Protein AF-A0A960B7D3-F1 (afdb_monomer_lite)

Structure (mmCIF, N/CA/C/O backbone):
data_AF-A0A960B7D3-F1
#
_entry.id   AF-A0A960B7D3-F1
#
loop_
_atom_site.group_PDB
_atom_site.id
_atom_site.type_symbol
_atom_site.label_atom_id
_atom_site.label_alt_id
_atom_site.label_comp_id
_atom_site.label_asym_id
_atom_site.label_entity_id
_atom_site.label_seq_id
_atom_site.pdbx_PDB_ins_code
_atom_site.Cartn_x
_atom_site.Cartn_y
_atom_site.Cartn_z
_atom_site.occupancy
_atom_site.B_iso_or_equiv
_atom_site.auth_seq_id
_atom_site.auth_comp_id
_atom_site.auth_asym_id
_atom_site.auth_atom_id
_atom_site.pdbx_PDB_model_num
ATOM 1 N N . MET A 1 1 ? 0.588 22.935 -3.518 1.00 38.75 1 MET A N 1
ATOM 2 C CA . MET A 1 1 ? -0.128 21.732 -3.983 1.00 38.75 1 MET A CA 1
ATOM 3 C C . MET A 1 1 ? 0.611 21.251 -5.220 1.00 38.75 1 MET A C 1
ATOM 5 O O . MET A 1 1 ? 0.644 21.991 -6.193 1.00 38.75 1 MET A O 1
ATOM 9 N N . LEU A 1 2 ? 1.347 20.139 -5.133 1.00 36.28 2 LEU A N 1
ATOM 10 C CA . LEU A 1 2 ? 2.122 19.611 -6.262 1.00 36.28 2 LEU A CA 1
ATOM 11 C C . LEU A 1 2 ? 1.136 19.218 -7.369 1.00 36.28 2 LEU A C 1
ATOM 13 O O . LEU A 1 2 ? 0.268 18.377 -7.144 1.00 36.28 2 LEU A O 1
ATOM 17 N N . GLY A 1 3 ? 1.228 19.866 -8.528 1.00 41.97 3 GLY A N 1
ATOM 18 C CA . GLY A 1 3 ? 0.335 19.684 -9.675 1.00 41.97 3 GLY A CA 1
ATOM 19 C C . GLY A 1 3 ? 0.582 18.384 -10.438 1.00 41.97 3 GLY A C 1
ATOM 20 O O . GLY A 1 3 ? 0.509 18.388 -11.658 1.00 41.97 3 GLY A O 1
ATOM 21 N N . PHE A 1 4 ? 0.854 17.274 -9.743 1.00 50.25 4 PHE A N 1
ATOM 22 C CA . PHE A 1 4 ? 1.267 15.996 -10.338 1.00 50.25 4 PHE A CA 1
ATOM 23 C C . PHE A 1 4 ? 0.294 15.479 -11.414 1.00 50.25 4 PHE A C 1
ATOM 25 O O . PHE A 1 4 ? 0.708 14.810 -12.352 1.00 50.25 4 PHE A O 1
ATOM 32 N N . ARG A 1 5 ? -0.995 15.831 -11.310 1.00 53.44 5 ARG A N 1
ATOM 33 C CA . ARG A 1 5 ? -2.042 15.444 -12.271 1.00 53.44 5 ARG A CA 1
ATOM 34 C C . ARG A 1 5 ? -2.064 16.273 -13.564 1.00 53.44 5 ARG A C 1
ATOM 36 O O . ARG A 1 5 ? -2.680 15.845 -14.526 1.00 53.44 5 ARG A O 1
ATOM 43 N N . ASN A 1 6 ? -1.416 17.440 -13.592 1.00 57.41 6 ASN A N 1
ATOM 44 C CA . ASN 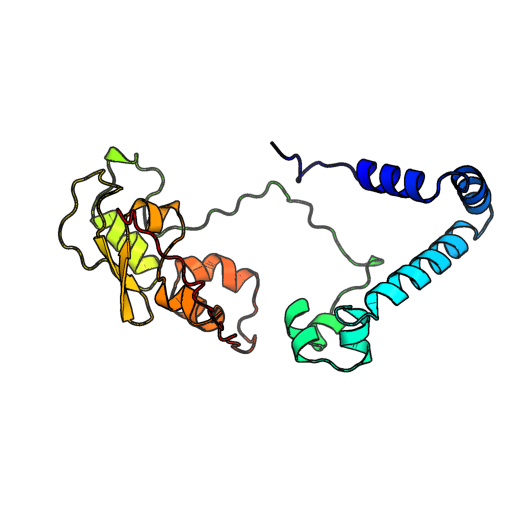A 1 6 ? -1.482 18.404 -14.703 1.00 57.41 6 ASN A CA 1
ATOM 45 C C . ASN A 1 6 ? -0.109 18.969 -15.106 1.00 57.41 6 ASN A C 1
ATOM 47 O O . ASN A 1 6 ? -0.038 19.937 -15.870 1.00 57.41 6 ASN A O 1
ATOM 51 N N . ASP A 1 7 ? 0.986 18.412 -14.587 1.00 61.06 7 ASP A N 1
ATOM 52 C CA . ASP A 1 7 ? 2.320 18.893 -14.922 1.00 61.06 7 ASP A CA 1
ATOM 53 C C . ASP A 1 7 ? 2.620 18.610 -16.395 1.00 61.06 7 ASP A C 1
ATOM 55 O O . ASP A 1 7 ? 2.626 17.474 -16.873 1.00 61.06 7 ASP A O 1
ATOM 59 N N . SER A 1 8 ? 2.874 19.682 -17.143 1.00 67.38 8 SER A N 1
ATOM 60 C CA . SER A 1 8 ? 3.300 19.559 -18.530 1.00 67.38 8 SER A CA 1
ATOM 61 C C . SER A 1 8 ? 4.676 18.891 -18.603 1.00 67.38 8 SER A C 1
ATOM 63 O O . SER A 1 8 ? 5.538 19.090 -17.747 1.00 67.38 8 SER A O 1
ATOM 65 N N . MET A 1 9 ? 4.958 18.215 -19.716 1.00 74.50 9 MET A N 1
ATOM 66 C CA . MET A 1 9 ? 6.298 17.693 -20.033 1.00 74.50 9 MET A CA 1
ATOM 67 C C . MET A 1 9 ? 7.372 18.796 -20.206 1.00 74.50 9 MET A C 1
ATOM 69 O O . MET A 1 9 ? 8.508 18.498 -20.575 1.00 74.50 9 MET A O 1
ATOM 73 N N . GLY A 1 10 ? 7.039 20.070 -19.953 1.00 77.56 10 GLY A N 1
ATOM 74 C CA . GLY A 1 10 ? 7.925 21.228 -20.071 1.00 77.56 10 GLY A CA 1
ATOM 75 C C . GLY A 1 10 ? 9.235 21.066 -19.303 1.00 77.56 10 GLY A C 1
ATOM 76 O O . GLY A 1 10 ? 10.296 21.228 -19.900 1.00 77.56 10 GLY A O 1
ATOM 77 N N . TYR A 1 11 ? 9.177 20.621 -18.042 1.00 78.00 11 TYR A N 1
ATOM 78 C CA . TYR A 1 11 ? 10.374 20.380 -17.224 1.00 78.00 11 TYR A CA 1
ATOM 79 C C . TYR A 1 11 ? 11.347 19.382 -17.872 1.00 78.00 11 TYR A C 1
ATOM 81 O O . TYR A 1 11 ? 12.562 19.603 -17.892 1.00 78.00 11 TYR A O 1
ATOM 89 N N . LEU A 1 12 ? 10.823 18.295 -18.449 1.00 71.50 12 LEU A N 1
ATOM 90 C CA . LEU A 1 12 ? 11.647 17.302 -19.136 1.00 71.50 12 LEU A CA 1
ATOM 91 C C . LEU A 1 12 ? 12.311 17.913 -20.375 1.00 71.50 12 LEU A C 1
ATOM 93 O O . LEU A 1 12 ? 13.503 17.703 -20.608 1.00 71.50 12 LEU A O 1
ATOM 97 N N . TYR A 1 13 ? 11.558 18.688 -21.160 1.00 76.88 13 TYR A N 1
ATOM 98 C CA . TYR A 1 13 ? 12.092 19.356 -22.345 1.00 76.88 13 TYR A CA 1
ATOM 99 C C . TYR A 1 13 ? 13.140 20.418 -22.009 1.00 76.88 13 TYR A C 1
ATOM 101 O O . TYR A 1 13 ? 14.111 20.555 -22.755 1.00 76.88 13 TYR A O 1
ATOM 109 N N . ASP A 1 14 ? 12.952 21.163 -20.923 1.00 81.88 14 ASP A N 1
ATOM 110 C CA . ASP A 1 14 ? 13.902 22.170 -20.451 1.00 81.88 14 ASP A CA 1
ATOM 111 C C . ASP A 1 14 ? 15.193 21.498 -19.971 1.00 81.88 14 ASP A C 1
ATOM 113 O O . ASP A 1 14 ? 16.268 21.806 -20.482 1.00 81.88 14 ASP A O 1
ATOM 117 N N . THR A 1 15 ? 15.081 20.461 -19.136 1.00 80.12 15 THR A N 1
ATOM 118 C CA . THR A 1 15 ? 16.228 19.656 -18.680 1.00 80.12 15 THR A CA 1
ATOM 119 C C . THR A 1 15 ? 17.002 19.052 -19.855 1.00 80.12 15 THR A C 1
ATOM 121 O O . THR A 1 15 ? 18.234 19.061 -19.882 1.00 80.12 15 THR A O 1
ATOM 124 N N . PHE A 1 16 ? 16.294 18.537 -20.862 1.00 76.12 16 PHE A N 1
ATOM 125 C CA . PHE A 1 16 ? 16.923 17.979 -22.055 1.00 76.12 16 PHE A CA 1
ATOM 126 C C . PHE A 1 16 ? 17.657 19.049 -22.879 1.00 76.12 16 PHE A C 1
ATOM 128 O O . PHE A 1 16 ? 18.749 18.792 -23.391 1.00 76.12 16 PHE A O 1
ATOM 135 N N . ARG A 1 17 ? 17.090 20.258 -22.995 1.00 80.38 17 ARG A N 1
ATOM 136 C CA . ARG A 1 17 ? 17.744 21.395 -23.661 1.00 80.38 17 ARG A CA 1
ATOM 137 C C . ARG A 1 17 ? 19.003 21.834 -22.917 1.00 80.38 17 ARG A C 1
ATOM 139 O O . ARG A 1 17 ? 20.027 22.026 -23.571 1.00 80.38 17 ARG A O 1
ATOM 146 N N . ASP A 1 18 ? 18.955 21.905 -21.593 1.00 83.75 18 ASP A N 1
ATOM 147 C CA . ASP A 1 18 ? 20.104 22.285 -20.767 1.00 83.75 18 ASP A CA 1
ATOM 148 C C . ASP A 1 18 ? 21.243 21.266 -20.879 1.00 83.75 18 ASP A C 1
ATOM 150 O O . ASP A 1 18 ? 22.398 21.641 -21.080 1.00 83.75 18 ASP A O 1
ATOM 154 N N . GLN A 1 19 ? 20.926 19.966 -20.856 1.00 80.44 19 GLN A N 1
ATOM 155 C CA . GLN A 1 19 ? 21.927 18.908 -21.031 1.00 80.44 19 GLN A CA 1
ATOM 156 C C . GLN A 1 19 ? 22.557 18.887 -22.430 1.00 80.44 19 GLN A C 1
ATOM 158 O O . GLN A 1 19 ? 23.727 18.529 -22.575 1.00 80.44 19 GLN A O 1
ATOM 163 N N . LEU A 1 20 ? 21.802 19.244 -23.473 1.00 80.44 20 LEU A N 1
ATOM 164 C CA . LEU A 1 20 ? 22.343 19.369 -24.827 1.00 80.44 20 LEU A CA 1
ATOM 165 C C . LEU A 1 20 ? 23.198 20.631 -25.001 1.00 80.44 20 LEU A C 1
ATOM 167 O O . LEU A 1 20 ? 24.105 20.632 -25.839 1.00 80.44 20 LEU A O 1
ATOM 171 N N . GLY A 1 21 ? 22.917 21.696 -24.245 1.00 84.31 21 GLY A N 1
ATOM 172 C CA . GLY A 1 21 ? 23.661 22.953 -24.264 1.00 84.31 21 GLY A CA 1
ATOM 173 C C . GLY A 1 21 ? 23.868 23.494 -25.684 1.00 84.31 21 GLY A C 1
ATOM 174 O O . GLY A 1 21 ? 22.923 23.699 -26.448 1.00 84.31 21 GLY A O 1
ATOM 175 N N . GLY A 1 22 ? 25.130 23.675 -26.084 1.00 83.31 22 GLY A N 1
ATOM 176 C CA . GLY A 1 22 ? 25.496 24.179 -27.416 1.00 83.31 22 GLY A CA 1
ATOM 177 C C . GLY A 1 22 ? 25.111 23.272 -28.596 1.00 83.31 22 GLY A C 1
ATOM 178 O O . GLY A 1 22 ? 25.160 23.717 -29.741 1.00 83.31 22 GLY A O 1
ATOM 179 N N . LEU A 1 23 ? 24.702 22.020 -28.356 1.00 81.25 23 LEU A N 1
ATOM 180 C CA . LEU A 1 23 ? 24.273 21.080 -29.401 1.00 81.25 23 LEU A CA 1
ATOM 181 C C . LEU A 1 23 ? 22.787 21.223 -29.774 1.00 81.25 23 LEU A C 1
ATOM 183 O O . LEU A 1 23 ? 22.331 20.591 -30.731 1.00 81.25 23 LEU A O 1
ATOM 187 N N . VAL A 1 24 ? 22.017 22.061 -29.070 1.00 82.88 24 VAL A N 1
ATOM 188 C CA . VAL A 1 24 ? 20.590 22.295 -29.363 1.00 82.88 24 VAL A CA 1
ATOM 189 C C . VAL A 1 24 ? 20.341 22.777 -30.808 1.00 82.88 24 VAL A C 1
ATOM 191 O O . VAL A 1 24 ? 19.460 22.225 -31.470 1.00 82.88 24 VAL A O 1
ATOM 194 N N . PRO A 1 25 ? 21.092 23.744 -31.374 1.00 82.56 25 PRO A N 1
ATOM 195 C CA . PRO A 1 25 ? 20.885 24.176 -32.760 1.00 82.56 25 PRO A CA 1
ATOM 196 C C . PRO A 1 25 ? 21.196 23.070 -33.777 1.00 82.56 25 PRO A C 1
ATOM 198 O O . PRO A 1 25 ? 20.483 22.922 -34.769 1.00 82.56 25 PRO A O 1
ATOM 201 N N . VAL A 1 26 ? 22.225 22.261 -33.504 1.00 82.81 26 VAL A N 1
ATOM 202 C CA . VAL A 1 26 ? 22.670 21.155 -34.366 1.00 82.81 26 VAL A CA 1
ATOM 203 C C . VAL A 1 26 ? 21.638 20.032 -34.387 1.00 82.81 26 VAL A C 1
ATOM 205 O O . VAL A 1 26 ? 21.259 19.558 -35.454 1.00 82.81 26 VAL A O 1
ATOM 208 N N . THR A 1 27 ? 21.132 19.636 -33.218 1.00 80.69 27 THR A N 1
ATOM 209 C CA . THR A 1 27 ? 20.081 18.613 -33.105 1.00 80.69 27 THR A CA 1
ATOM 210 C C . THR A 1 27 ? 18.779 19.064 -33.766 1.00 80.69 27 THR A C 1
ATOM 212 O O . THR A 1 27 ? 18.179 18.286 -34.502 1.00 80.69 27 THR A O 1
ATOM 215 N N . ARG A 1 28 ? 18.385 20.340 -33.621 1.00 82.75 28 ARG A N 1
ATOM 216 C CA . ARG A 1 28 ? 17.240 20.914 -34.354 1.00 82.75 28 ARG A CA 1
ATOM 217 C C . ARG A 1 28 ? 17.433 20.886 -35.869 1.00 82.75 28 ARG A C 1
ATOM 219 O O . ARG A 1 28 ? 16.492 20.566 -36.589 1.00 82.75 28 ARG A O 1
ATOM 226 N N . ALA A 1 29 ? 18.622 21.234 -36.361 1.00 84.19 29 ALA A N 1
ATOM 227 C CA . ALA A 1 29 ? 18.927 21.184 -37.790 1.00 84.19 29 ALA A CA 1
ATOM 228 C C . ALA A 1 29 ? 18.901 19.743 -38.323 1.00 84.19 29 ALA A C 1
ATOM 230 O O . ALA A 1 29 ? 18.333 19.498 -39.383 1.00 84.19 29 ALA A O 1
ATOM 231 N N . LEU A 1 30 ? 19.440 18.791 -37.556 1.00 82.38 30 LEU A N 1
ATOM 232 C CA . LEU A 1 30 ? 19.415 17.369 -37.885 1.00 82.38 30 LEU A CA 1
ATOM 233 C C . LEU A 1 30 ? 17.980 16.833 -37.976 1.00 82.38 30 LEU A C 1
ATOM 235 O O . LEU A 1 30 ? 17.661 16.168 -38.953 1.00 82.38 30 LEU A O 1
ATOM 239 N N . CYS A 1 31 ? 17.099 17.155 -37.022 1.00 82.56 31 CYS A N 1
ATOM 240 C CA . CYS A 1 31 ? 15.701 16.702 -37.048 1.00 82.56 31 CYS A CA 1
ATOM 241 C C . CYS A 1 31 ? 14.896 17.238 -38.246 1.00 82.56 31 CYS A C 1
ATOM 243 O O . CYS A 1 31 ? 13.897 16.635 -38.614 1.00 82.56 31 CYS A O 1
ATOM 245 N N . ARG A 1 32 ? 15.328 18.333 -38.889 1.00 85.75 32 ARG A N 1
ATOM 246 C CA . ARG A 1 32 ? 14.684 18.858 -40.110 1.00 85.75 32 ARG A CA 1
ATOM 247 C C . ARG A 1 32 ? 15.026 18.065 -41.372 1.00 85.75 32 ARG A C 1
ATOM 249 O O . ARG A 1 32 ? 14.383 18.266 -42.399 1.00 85.75 32 ARG A O 1
ATOM 256 N N . LEU A 1 33 ? 16.044 17.206 -41.326 1.00 89.00 33 LEU A N 1
ATOM 257 C CA . LEU A 1 33 ? 16.407 16.343 -42.446 1.00 89.00 33 LEU A CA 1
ATOM 258 C C . LEU A 1 33 ? 15.526 15.085 -42.463 1.00 89.00 33 LEU A C 1
ATOM 260 O O . LEU A 1 33 ? 15.195 14.555 -41.396 1.00 89.00 33 LEU A O 1
ATOM 264 N N . PRO A 1 34 ? 15.199 14.538 -43.650 1.00 80.94 34 PRO A N 1
ATOM 265 C CA . PRO A 1 34 ? 14.533 13.245 -43.737 1.00 80.94 34 PRO A CA 1
ATOM 266 C C . PRO A 1 34 ? 15.359 12.188 -42.990 1.00 80.94 34 PRO A C 1
ATOM 268 O O . PRO A 1 34 ? 16.572 12.093 -43.166 1.00 80.94 34 PRO A O 1
ATOM 271 N N . PHE A 1 35 ? 14.698 11.418 -42.120 1.00 83.81 35 PHE A N 1
ATOM 272 C CA . PHE A 1 35 ? 15.295 10.411 -41.224 1.00 83.81 35 PHE A CA 1
ATOM 273 C C . PHE A 1 35 ? 16.175 10.937 -40.072 1.00 83.81 35 PHE A C 1
ATOM 275 O O . PHE A 1 35 ? 16.611 10.131 -39.246 1.00 83.81 35 PHE A O 1
ATOM 282 N N . GLY A 1 36 ? 16.396 12.249 -39.946 1.00 83.19 36 GLY A N 1
ATOM 283 C CA . GLY A 1 36 ? 17.211 12.824 -38.871 1.00 83.19 36 GLY A CA 1
ATOM 284 C C . GLY A 1 36 ? 16.668 12.532 -37.469 1.00 83.19 36 GLY A C 1
ATOM 285 O O . GLY A 1 36 ? 17.426 12.155 -36.573 1.00 83.19 36 GLY A O 1
ATOM 286 N N . GLU A 1 37 ? 15.344 12.582 -37.300 1.00 81.56 37 GLU A N 1
ATOM 287 C CA . GLU A 1 37 ? 14.664 12.192 -36.056 1.00 81.56 37 GLU A CA 1
ATOM 288 C C . GLU A 1 37 ? 14.873 10.711 -35.714 1.00 81.56 37 GLU A C 1
ATOM 290 O O . GLU A 1 37 ? 15.157 10.369 -34.565 1.00 81.56 37 GLU A O 1
ATOM 295 N N . ARG A 1 38 ? 14.812 9.818 -36.714 1.00 83.81 38 ARG A N 1
ATOM 296 C CA . ARG A 1 38 ? 15.080 8.381 -36.522 1.00 83.81 38 ARG A CA 1
ATOM 297 C C . ARG A 1 38 ? 16.520 8.139 -36.078 1.00 83.81 38 ARG A C 1
ATOM 299 O O . ARG A 1 38 ? 16.754 7.288 -35.221 1.00 83.81 38 ARG A O 1
ATOM 306 N N . LEU A 1 39 ? 17.477 8.885 -36.629 1.00 84.69 39 LEU A N 1
ATOM 307 C CA . LEU A 1 39 ? 18.891 8.765 -36.274 1.00 84.69 39 LEU A CA 1
ATOM 308 C C . LEU A 1 39 ? 19.158 9.241 -34.840 1.00 84.69 39 LEU A C 1
ATOM 310 O O . LEU A 1 39 ? 19.788 8.520 -34.060 1.00 84.69 39 LEU A O 1
ATOM 314 N N . LEU A 1 40 ? 18.624 10.406 -34.461 1.00 82.75 40 LEU A N 1
ATOM 315 C CA . LEU A 1 40 ? 18.719 10.912 -33.090 1.00 82.75 40 LEU A CA 1
ATOM 316 C C . LEU A 1 40 ? 18.031 9.962 -32.098 1.00 82.75 40 LEU A C 1
ATOM 318 O O . LEU A 1 40 ? 18.622 9.600 -31.078 1.00 82.75 40 LEU A O 1
ATOM 322 N N . GLY A 1 41 ? 16.826 9.493 -32.434 1.00 83.94 41 GLY A N 1
ATOM 323 C CA . GLY A 1 41 ? 16.069 8.532 -31.635 1.00 83.94 41 GLY A CA 1
ATOM 324 C C . GLY A 1 41 ? 16.794 7.196 -31.458 1.00 83.94 41 GLY A C 1
ATOM 325 O O . GLY A 1 41 ? 16.800 6.640 -30.361 1.00 83.94 41 GLY A O 1
ATOM 326 N N . SER A 1 42 ? 17.471 6.697 -32.496 1.00 86.62 42 SER A N 1
ATOM 327 C CA . SER A 1 42 ? 18.298 5.485 -32.417 1.00 86.62 42 SER A CA 1
ATOM 328 C C . SER A 1 42 ? 19.489 5.662 -31.467 1.00 86.62 42 SER A C 1
ATOM 330 O O . SER A 1 42 ? 19.734 4.818 -30.598 1.00 86.62 42 SER A O 1
ATOM 332 N N . SER A 1 43 ? 20.189 6.798 -31.562 1.00 85.56 43 SER A N 1
ATOM 333 C CA . SER A 1 43 ? 21.307 7.134 -30.670 1.00 85.56 43 SER A CA 1
ATOM 334 C C . SER A 1 43 ? 20.861 7.239 -29.208 1.00 85.56 43 SER A C 1
ATOM 336 O O . SER A 1 43 ? 21.470 6.631 -28.322 1.00 85.56 43 SER A O 1
ATOM 338 N N . LEU A 1 44 ? 19.749 7.936 -28.949 1.00 83.38 44 LEU A N 1
ATOM 339 C CA . LEU A 1 44 ? 19.168 8.051 -27.611 1.00 83.38 44 LEU A CA 1
ATOM 340 C C . LEU A 1 44 ? 18.734 6.685 -27.064 1.00 83.38 44 LEU A C 1
ATOM 342 O O . LEU A 1 44 ? 19.105 6.326 -25.946 1.00 83.38 44 LEU A O 1
ATOM 346 N N . ARG A 1 45 ? 18.029 5.883 -27.872 1.00 86.62 45 ARG A N 1
ATOM 347 C CA . ARG A 1 45 ? 17.620 4.517 -27.515 1.00 86.62 45 ARG A CA 1
ATOM 348 C C . ARG A 1 45 ? 18.819 3.655 -27.128 1.00 86.62 45 ARG A C 1
ATOM 350 O O . ARG A 1 45 ? 18.746 2.922 -26.147 1.00 86.62 45 ARG A O 1
ATOM 357 N N . SER A 1 46 ? 19.927 3.747 -27.863 1.00 89.25 46 SER A N 1
ATOM 358 C CA . SER A 1 46 ? 21.163 3.017 -27.553 1.00 89.25 46 SER A CA 1
ATOM 359 C C . SER A 1 46 ? 21.737 3.404 -26.182 1.00 89.25 46 SER A C 1
ATOM 361 O O . SER A 1 46 ? 22.103 2.534 -25.387 1.00 89.25 46 SER A O 1
ATOM 363 N N . ARG A 1 47 ? 21.746 4.703 -25.852 1.00 87.56 47 ARG A N 1
ATOM 364 C CA . ARG A 1 47 ? 22.197 5.198 -24.539 1.00 87.56 47 ARG A CA 1
ATOM 365 C C . ARG A 1 47 ? 21.292 4.721 -23.404 1.00 87.56 47 ARG A C 1
ATOM 367 O O . ARG A 1 47 ? 21.802 4.200 -22.416 1.00 87.56 47 ARG A O 1
ATOM 374 N N . LEU A 1 48 ? 19.974 4.843 -23.566 1.00 88.81 48 LEU A N 1
ATOM 375 C CA . LEU A 1 48 ? 19.001 4.386 -22.569 1.00 88.81 48 LEU A CA 1
ATOM 376 C C . LEU A 1 48 ? 19.092 2.871 -22.353 1.00 88.81 48 LEU A C 1
ATOM 378 O O . LEU A 1 48 ? 19.154 2.425 -21.212 1.00 88.81 48 LEU A O 1
ATOM 382 N N . ARG A 1 49 ? 19.226 2.078 -23.426 1.00 91.94 49 ARG A N 1
ATOM 383 C CA . ARG A 1 49 ? 19.447 0.624 -23.324 1.00 91.94 49 ARG A CA 1
ATOM 384 C C . ARG A 1 49 ? 20.716 0.275 -22.550 1.00 91.94 49 ARG A C 1
ATOM 386 O O . ARG A 1 49 ? 20.709 -0.682 -21.788 1.00 91.94 49 ARG A O 1
ATOM 393 N N . ARG A 1 50 ? 21.798 1.047 -22.697 1.00 92.88 50 ARG A N 1
ATOM 394 C CA . ARG A 1 50 ? 23.023 0.838 -21.906 1.00 92.88 50 ARG A CA 1
ATOM 395 C C . ARG A 1 50 ? 22.779 1.046 -20.411 1.00 92.88 50 ARG A C 1
ATOM 397 O O . ARG A 1 50 ? 23.318 0.291 -19.611 1.00 92.88 50 ARG A O 1
ATOM 404 N N . VAL A 1 51 ? 21.983 2.048 -20.036 1.00 92.38 51 VAL A N 1
ATOM 405 C CA . VAL A 1 51 ? 21.590 2.275 -18.634 1.00 92.38 51 VAL A CA 1
ATOM 406 C C . VAL A 1 51 ? 20.689 1.141 -18.144 1.00 92.38 51 VAL A C 1
ATOM 408 O O . VAL A 1 51 ? 20.955 0.574 -17.090 1.00 92.38 51 VAL A O 1
ATOM 411 N N . ALA A 1 52 ? 19.702 0.740 -18.946 1.00 93.62 52 ALA A N 1
ATOM 412 C CA . ALA A 1 52 ? 18.766 -0.333 -18.618 1.00 93.62 52 ALA A CA 1
ATOM 413 C C . ALA A 1 52 ? 19.398 -1.740 -18.561 1.00 93.62 52 ALA A C 1
ATOM 415 O O . ALA A 1 52 ? 18.751 -2.672 -18.100 1.00 93.62 52 ALA A O 1
ATOM 416 N N . ARG A 1 53 ? 20.651 -1.908 -19.005 1.00 96.00 53 ARG A N 1
ATOM 417 C CA . ARG A 1 53 ? 21.444 -3.145 -18.861 1.00 96.00 53 ARG A CA 1
ATOM 418 C C . ARG A 1 53 ? 22.392 -3.145 -17.657 1.00 96.00 53 ARG A C 1
ATOM 420 O O . ARG A 1 53 ? 23.136 -4.104 -17.457 1.00 96.00 53 ARG A O 1
ATOM 427 N N . ARG A 1 54 ? 22.429 -2.064 -16.871 1.00 94.94 54 ARG A N 1
ATOM 428 C CA . ARG A 1 54 ? 23.211 -2.025 -15.624 1.00 94.94 54 ARG A CA 1
ATOM 429 C C . ARG A 1 54 ? 22.615 -2.978 -14.584 1.00 94.94 54 ARG A C 1
ATOM 431 O O . ARG A 1 54 ? 21.581 -3.589 -14.811 1.00 94.94 54 ARG A O 1
ATOM 438 N N . GLU A 1 55 ? 23.291 -3.107 -13.446 1.00 91.69 55 GLU A N 1
ATOM 439 C CA . GLU A 1 55 ? 22.983 -4.067 -12.377 1.00 91.69 55 GLU A CA 1
ATOM 440 C C . GLU A 1 55 ? 21.502 -4.154 -11.987 1.00 91.69 55 GLU A C 1
ATOM 442 O O . GLU A 1 55 ? 20.974 -5.256 -11.913 1.00 91.69 55 GLU A O 1
ATOM 447 N N . ARG A 1 56 ? 20.824 -3.013 -11.822 1.00 90.25 56 ARG A N 1
ATOM 448 C CA . ARG A 1 56 ? 19.394 -2.933 -11.467 1.00 90.25 56 ARG A CA 1
ATOM 449 C C . ARG A 1 56 ? 18.492 -2.575 -12.652 1.00 90.25 56 ARG A C 1
ATOM 451 O O . ARG A 1 56 ? 17.447 -1.958 -12.487 1.00 90.25 56 ARG A O 1
ATOM 458 N N . GLY A 1 57 ? 18.962 -2.836 -13.864 1.00 93.88 57 GLY A N 1
ATOM 459 C CA . GLY A 1 57 ? 18.276 -2.448 -15.083 1.00 93.88 57 GLY A CA 1
ATOM 460 C C . GLY A 1 57 ? 17.313 -3.528 -15.577 1.00 93.88 57 GLY A C 1
ATOM 461 O O . GLY A 1 57 ? 17.684 -4.692 -15.705 1.00 93.88 57 GLY A O 1
ATOM 462 N N . THR A 1 58 ? 16.098 -3.126 -15.941 1.00 94.75 58 THR A N 1
ATOM 463 C CA . THR A 1 58 ? 15.031 -4.033 -16.392 1.00 94.75 58 THR A CA 1
ATOM 464 C C . THR A 1 58 ? 15.385 -4.821 -17.654 1.00 94.75 58 THR A C 1
ATOM 466 O O . THR A 1 58 ? 15.036 -5.991 -17.765 1.00 94.75 58 THR A O 1
ATOM 469 N N . VAL A 1 59 ? 16.151 -4.240 -18.586 1.00 95.38 59 VAL A N 1
ATOM 470 C CA . VAL A 1 59 ? 16.619 -4.968 -19.781 1.00 95.38 59 VAL A CA 1
ATOM 471 C C . VAL A 1 59 ? 17.590 -6.084 -19.395 1.00 95.38 59 VAL A C 1
ATOM 473 O O . VAL A 1 59 ? 17.525 -7.162 -19.979 1.00 95.38 59 VAL A O 1
ATOM 476 N N . ARG A 1 60 ? 18.455 -5.865 -18.394 1.00 96.44 60 ARG A N 1
ATOM 477 C CA . ARG A 1 60 ? 19.328 -6.927 -17.872 1.00 96.44 60 ARG A CA 1
ATOM 478 C C . ARG A 1 60 ? 18.509 -8.058 -17.259 1.00 96.44 60 ARG A C 1
ATOM 480 O O . ARG A 1 60 ? 18.856 -9.207 -17.499 1.00 96.44 60 ARG A O 1
ATOM 487 N N . PHE A 1 61 ? 17.463 -7.749 -16.491 1.00 96.62 61 PHE A N 1
ATOM 488 C CA . PHE A 1 61 ? 16.633 -8.780 -15.856 1.00 96.62 61 PHE A CA 1
ATOM 489 C C . PHE A 1 61 ? 16.071 -9.750 -16.898 1.00 96.62 61 PHE A C 1
ATOM 491 O O . PHE A 1 61 ? 16.214 -10.962 -16.748 1.00 96.62 61 PHE A O 1
ATOM 498 N N . ILE A 1 62 ? 15.549 -9.205 -18.001 1.00 96.25 62 ILE A N 1
ATOM 499 C CA . ILE A 1 62 ? 15.036 -9.985 -19.130 1.00 96.25 62 ILE A CA 1
ATOM 500 C C . ILE A 1 62 ? 16.150 -10.775 -19.827 1.00 96.25 62 ILE A C 1
ATOM 502 O O . ILE A 1 62 ? 16.034 -11.992 -19.959 1.00 96.25 62 ILE A O 1
ATOM 506 N N . GLU A 1 63 ? 17.225 -10.103 -20.260 1.00 95.75 63 GLU A N 1
ATOM 507 C CA . GLU A 1 63 ? 18.315 -10.718 -21.038 1.00 95.75 63 GLU A CA 1
ATOM 508 C C . GLU A 1 63 ? 19.067 -11.811 -20.254 1.00 95.75 63 GLU A C 1
ATOM 510 O O . GLU A 1 63 ? 19.573 -12.753 -20.859 1.00 95.75 63 GLU A O 1
ATOM 515 N N . ALA A 1 64 ? 19.147 -11.693 -18.925 1.00 96.50 64 ALA A N 1
ATOM 516 C CA . ALA A 1 64 ? 19.866 -12.621 -18.052 1.00 96.50 64 ALA A CA 1
ATOM 517 C C . ALA A 1 64 ? 18.973 -13.681 -17.382 1.00 96.50 64 ALA A C 1
ATOM 519 O O . ALA A 1 64 ? 19.483 -14.455 -16.575 1.00 96.50 64 ALA A O 1
ATOM 520 N N . GLY A 1 65 ? 17.669 -13.725 -17.678 1.00 96.00 65 GLY A N 1
ATOM 521 C CA . GLY A 1 65 ? 16.779 -14.739 -17.100 1.00 96.00 65 GLY A CA 1
ATOM 522 C C . GLY A 1 65 ? 16.551 -14.592 -15.591 1.00 96.00 65 GLY A C 1
ATOM 523 O O . GLY A 1 65 ? 16.452 -15.590 -14.886 1.00 96.00 65 GLY A O 1
ATOM 524 N N . MET A 1 66 ? 16.537 -13.363 -15.065 1.00 95.75 66 MET A N 1
ATOM 525 C CA . MET A 1 66 ? 16.422 -13.108 -13.623 1.00 95.75 66 MET A CA 1
ATOM 526 C C . MET A 1 66 ? 14.958 -13.163 -13.166 1.00 95.75 66 MET A C 1
ATOM 528 O O . MET A 1 66 ? 14.364 -12.123 -12.896 1.00 95.75 66 MET A O 1
ATOM 532 N N . GLU A 1 67 ? 14.380 -14.363 -13.090 1.00 92.69 67 GLU A N 1
ATOM 533 C CA . GLU A 1 67 ? 12.932 -14.569 -12.896 1.00 92.69 67 GLU A CA 1
ATOM 534 C C . GLU A 1 67 ? 12.341 -13.826 -11.685 1.00 92.69 67 GLU A C 1
ATOM 536 O O . GLU A 1 67 ? 11.310 -13.179 -11.828 1.00 92.69 67 GLU A O 1
ATOM 541 N N . GLU A 1 68 ? 13.016 -13.798 -10.531 1.00 89.00 68 GLU A N 1
ATOM 542 C CA . GLU A 1 68 ? 12.542 -13.039 -9.357 1.00 89.00 68 GLU A CA 1
ATOM 543 C C . GLU A 1 68 ? 12.431 -11.530 -9.631 1.00 89.00 68 GLU A C 1
ATOM 545 O O . GLU A 1 68 ? 11.465 -10.879 -9.237 1.00 89.00 68 GLU A O 1
ATOM 550 N N . ALA A 1 69 ? 13.409 -10.965 -10.345 1.00 92.06 69 ALA A N 1
ATOM 551 C CA . ALA A 1 69 ? 13.409 -9.550 -10.701 1.00 92.06 69 ALA A CA 1
ATOM 552 C C . ALA A 1 69 ? 12.389 -9.239 -11.804 1.00 92.06 69 ALA A C 1
ATOM 554 O O . ALA A 1 69 ? 11.872 -8.130 -11.861 1.00 92.06 69 ALA A O 1
ATOM 555 N N . ILE A 1 70 ? 12.092 -10.198 -12.680 1.00 94.00 70 ILE A N 1
ATOM 556 C CA . ILE A 1 70 ? 11.038 -10.066 -13.690 1.00 94.00 70 ILE A CA 1
ATOM 557 C C . ILE A 1 70 ? 9.670 -10.080 -13.004 1.00 94.00 70 ILE A C 1
ATOM 559 O O . ILE A 1 70 ? 8.870 -9.169 -13.219 1.00 94.00 70 ILE A O 1
ATOM 563 N N . ALA A 1 71 ? 9.435 -11.053 -12.123 1.00 89.12 71 ALA A N 1
ATOM 564 C CA . ALA A 1 71 ? 8.200 -11.172 -11.360 1.00 89.12 71 ALA A CA 1
ATOM 565 C C . ALA A 1 71 ? 7.915 -9.915 -10.523 1.00 89.12 71 ALA A C 1
ATOM 567 O O . ALA A 1 71 ? 6.799 -9.409 -10.536 1.00 89.12 71 ALA A O 1
ATOM 568 N N . ALA A 1 72 ? 8.934 -9.325 -9.892 1.00 87.19 72 ALA A N 1
ATOM 569 C CA . ALA A 1 72 ? 8.772 -8.097 -9.109 1.00 87.19 72 ALA A CA 1
ATOM 570 C C . ALA A 1 72 ? 8.261 -6.878 -9.911 1.00 87.19 72 ALA A C 1
ATOM 572 O O . ALA A 1 72 ? 7.714 -5.954 -9.314 1.00 87.19 72 ALA A O 1
ATOM 573 N N . TYR A 1 73 ? 8.456 -6.839 -11.235 1.00 90.00 73 TYR A N 1
ATOM 574 C CA . TYR A 1 73 ? 8.017 -5.721 -12.086 1.00 90.00 73 TYR A CA 1
ATOM 575 C C . TYR A 1 73 ? 6.764 -6.030 -12.909 1.00 90.00 73 TYR A C 1
ATOM 577 O O . TYR A 1 73 ? 6.007 -5.108 -13.211 1.00 90.00 73 TYR A O 1
ATOM 585 N N . TRP A 1 74 ? 6.572 -7.288 -13.312 1.00 91.00 74 TRP A N 1
ATOM 586 C CA . TRP A 1 74 ? 5.532 -7.682 -14.270 1.00 91.00 74 TRP A CA 1
ATOM 587 C C . TRP A 1 74 ? 4.680 -8.875 -13.815 1.00 91.00 74 TRP A C 1
ATOM 589 O O . TRP A 1 74 ? 3.922 -9.413 -14.617 1.00 91.00 74 TRP A O 1
ATOM 599 N N . GLY A 1 75 ? 4.826 -9.330 -12.569 1.00 87.56 75 GLY A N 1
ATOM 600 C CA . GLY A 1 75 ? 4.180 -10.533 -12.027 1.00 87.56 75 GLY A CA 1
ATOM 601 C C . GLY A 1 75 ? 4.824 -11.831 -12.524 1.00 87.56 75 GLY A C 1
ATOM 602 O O . GLY A 1 75 ? 5.086 -12.746 -11.748 1.00 87.56 75 GLY A O 1
ATOM 603 N N . SER A 1 76 ? 5.181 -11.899 -13.808 1.00 90.38 76 SER A N 1
ATOM 604 C CA . SER A 1 76 ? 5.883 -13.033 -14.410 1.00 90.38 76 SER A CA 1
ATOM 605 C C . SER A 1 76 ? 6.561 -12.655 -15.731 1.00 90.38 76 SER A C 1
ATOM 607 O O . SER A 1 76 ? 6.384 -11.554 -16.263 1.00 90.38 76 SER A O 1
ATOM 609 N N . ARG A 1 77 ? 7.336 -13.590 -16.292 1.00 94.00 77 ARG A N 1
ATOM 610 C CA . ARG A 1 77 ? 7.841 -13.477 -17.666 1.00 94.00 77 ARG A CA 1
ATOM 611 C C . ARG A 1 77 ? 6.705 -13.409 -18.682 1.00 94.00 77 ARG A C 1
ATOM 613 O O . ARG A 1 77 ? 6.739 -12.537 -19.543 1.00 94.00 77 ARG A O 1
ATOM 620 N N . ASP A 1 78 ? 5.696 -14.259 -18.538 1.00 93.12 78 ASP A N 1
ATOM 621 C CA . ASP A 1 78 ? 4.527 -14.267 -19.420 1.00 93.12 78 ASP A CA 1
ATOM 622 C C . ASP A 1 78 ? 3.783 -12.923 -19.358 1.00 93.12 78 ASP A C 1
ATOM 624 O O . ASP A 1 78 ? 3.381 -12.387 -20.389 1.00 93.12 78 ASP A O 1
ATOM 628 N N . GLY A 1 79 ? 3.687 -12.319 -18.166 1.00 91.31 79 GLY A N 1
ATOM 629 C CA . GLY A 1 79 ? 3.131 -10.978 -17.973 1.00 91.31 79 GLY A CA 1
ATOM 630 C C . GLY A 1 79 ? 3.917 -9.896 -18.717 1.00 91.31 79 GLY A C 1
ATOM 631 O O . GLY A 1 79 ? 3.320 -9.020 -19.341 1.00 91.31 79 GLY A O 1
ATOM 632 N N . TRP A 1 80 ? 5.252 -9.979 -18.726 1.00 94.19 80 TRP A N 1
ATOM 633 C CA . TRP A 1 80 ? 6.097 -9.087 -19.527 1.00 94.19 80 TRP A CA 1
ATOM 634 C C . TRP A 1 80 ? 5.904 -9.292 -21.039 1.00 94.19 80 TRP A C 1
ATOM 636 O O . TRP A 1 80 ? 5.826 -8.314 -21.784 1.00 94.19 80 TRP A O 1
ATOM 646 N N . GLU A 1 81 ? 5.812 -10.541 -21.503 1.00 94.56 81 GLU A N 1
ATOM 647 C CA . GLU A 1 81 ? 5.621 -10.872 -22.924 1.00 94.56 81 GLU A CA 1
ATOM 648 C C . GLU A 1 81 ? 4.230 -10.479 -23.441 1.00 94.56 81 GLU A C 1
ATOM 650 O O . GLU A 1 81 ? 4.083 -10.144 -24.617 1.00 94.56 81 GLU A O 1
ATOM 655 N N . ALA A 1 82 ? 3.227 -10.454 -22.560 1.00 93.25 82 ALA A N 1
ATOM 656 C CA . ALA A 1 82 ? 1.866 -10.025 -22.867 1.00 93.25 82 ALA A CA 1
ATOM 657 C C . ALA A 1 82 ? 1.705 -8.497 -23.007 1.00 93.25 82 ALA A C 1
ATOM 659 O O . ALA A 1 82 ? 0.639 -8.033 -23.422 1.00 93.25 82 ALA A O 1
ATOM 660 N N . ILE A 1 83 ? 2.730 -7.695 -22.680 1.00 91.56 83 ILE A N 1
ATOM 661 C CA . ILE A 1 83 ? 2.654 -6.232 -22.791 1.00 91.56 83 ILE A CA 1
ATOM 662 C C . ILE A 1 83 ? 2.478 -5.830 -24.255 1.00 91.56 83 ILE A C 1
ATOM 664 O O . ILE A 1 83 ? 3.343 -6.064 -25.103 1.00 91.56 83 ILE A O 1
ATOM 668 N N . LEU A 1 84 ? 1.367 -5.145 -24.529 1.00 91.62 84 LEU A N 1
ATOM 669 C CA . LEU A 1 84 ? 1.040 -4.671 -25.865 1.00 91.62 84 LEU A CA 1
ATOM 670 C C . LEU A 1 84 ? 2.107 -3.704 -26.403 1.00 91.62 84 LEU A C 1
ATOM 672 O O . LEU A 1 84 ? 2.658 -2.883 -25.656 1.00 91.62 84 LEU A O 1
ATOM 676 N N . PRO A 1 85 ? 2.375 -3.729 -27.720 1.00 91.69 85 PRO A N 1
ATOM 677 C CA . PRO A 1 85 ? 3.180 -2.703 -28.356 1.00 91.69 85 PRO A CA 1
ATOM 678 C C . PRO A 1 85 ? 2.620 -1.311 -28.059 1.00 91.69 85 PRO A C 1
ATOM 680 O O . PRO A 1 85 ? 1.412 -1.095 -28.070 1.00 91.69 85 PRO A O 1
ATOM 683 N N . LEU A 1 86 ? 3.501 -0.322 -27.894 1.00 86.88 86 LEU A N 1
ATOM 684 C CA . LEU A 1 86 ? 3.094 1.057 -27.592 1.00 86.88 86 LEU A CA 1
ATOM 685 C C . LEU A 1 86 ? 2.094 1.641 -28.610 1.00 86.88 86 LEU A C 1
ATOM 687 O O . LEU A 1 86 ? 1.307 2.508 -28.261 1.00 86.88 86 LEU A O 1
ATOM 691 N N . ALA A 1 87 ? 2.126 1.177 -29.864 1.00 89.88 87 ALA A N 1
ATOM 692 C CA . ALA A 1 87 ? 1.190 1.609 -30.904 1.00 89.88 87 ALA A CA 1
ATOM 693 C C . ALA A 1 87 ? -0.260 1.144 -30.663 1.00 89.88 87 ALA A C 1
ATOM 695 O O . ALA A 1 87 ? -1.180 1.735 -31.217 1.00 89.88 87 ALA A O 1
ATOM 696 N N . GLU A 1 88 ? -0.447 0.098 -29.861 1.00 92.81 88 GLU A N 1
ATOM 697 C CA . GLU A 1 88 ? -1.743 -0.482 -29.495 1.00 92.81 88 GLU A CA 1
ATOM 698 C C . GLU A 1 88 ? -2.178 -0.065 -28.082 1.00 92.81 88 GLU A C 1
ATOM 700 O O . GLU A 1 88 ? -3.309 -0.323 -27.676 1.00 92.81 88 GLU A O 1
ATOM 705 N N . TRP A 1 89 ? -1.292 0.595 -27.329 1.00 88.50 89 TRP A N 1
ATOM 706 C CA . TRP A 1 89 ? -1.570 1.034 -25.970 1.00 88.50 89 TRP A CA 1
ATOM 707 C C . TRP A 1 89 ? -2.591 2.173 -25.958 1.00 88.50 89 TRP A C 1
ATOM 709 O O . TRP A 1 89 ? -2.394 3.212 -26.594 1.00 88.50 89 TRP A O 1
ATOM 719 N N . GLN A 1 90 ? -3.663 1.986 -25.193 1.00 87.50 90 GLN A N 1
ATOM 720 C CA . GLN A 1 90 ? -4.640 3.030 -24.921 1.00 87.50 90 GLN A CA 1
ATOM 721 C C . GLN A 1 90 ? -4.308 3.672 -23.569 1.00 87.50 90 GLN A C 1
ATOM 723 O O . GLN A 1 90 ? -4.246 2.958 -22.565 1.00 87.50 90 GLN A O 1
ATOM 728 N N . PRO A 1 91 ? -4.047 4.990 -23.523 1.00 83.38 91 PRO A N 1
ATOM 729 C CA . PRO A 1 91 ? -3.798 5.672 -22.265 1.00 83.38 91 PRO A CA 1
ATOM 730 C C . PRO A 1 91 ? -5.055 5.661 -21.400 1.00 83.38 91 PRO A C 1
ATOM 732 O O . PRO A 1 91 ? -6.164 5.816 -21.904 1.00 83.38 91 PRO A O 1
ATOM 735 N N . PHE A 1 92 ? -4.860 5.544 -20.090 1.00 83.38 92 PHE A N 1
ATOM 736 C CA . PHE A 1 92 ? -5.908 5.856 -19.130 1.00 83.38 92 PHE A CA 1
ATOM 737 C C . PHE A 1 92 ? -6.239 7.351 -19.221 1.00 83.38 92 PHE A C 1
ATOM 739 O O . PHE A 1 92 ? -5.330 8.188 -19.200 1.00 83.38 92 PHE A O 1
ATOM 746 N N . ASP A 1 93 ? -7.517 7.682 -19.358 1.00 83.62 93 ASP A N 1
ATOM 747 C CA . ASP A 1 93 ? -8.015 9.044 -19.563 1.00 83.62 93 ASP A CA 1
ATOM 748 C C . ASP A 1 93 ? -8.934 9.532 -18.434 1.00 83.62 93 ASP A C 1
ATOM 750 O O . ASP A 1 93 ? -9.139 10.738 -18.300 1.00 83.62 93 ASP A O 1
ATOM 754 N N . ASP A 1 94 ? -9.388 8.639 -17.557 1.00 86.25 94 ASP A N 1
ATOM 755 C CA . ASP A 1 94 ? -10.294 8.951 -16.450 1.00 86.25 94 ASP A CA 1
ATOM 756 C C . ASP A 1 94 ? -9.557 9.254 -15.128 1.00 86.25 94 ASP A C 1
ATOM 758 O O . ASP A 1 94 ? -9.801 8.664 -14.077 1.00 86.25 94 ASP A O 1
ATOM 762 N N . TRP A 1 95 ? -8.595 10.182 -15.173 1.00 82.19 95 TRP A N 1
ATOM 763 C CA . TRP A 1 95 ? -7.754 10.551 -14.017 1.00 82.19 95 TRP A CA 1
ATOM 764 C C . TRP A 1 95 ? -8.516 11.185 -12.844 1.00 82.19 95 TRP A C 1
ATOM 766 O O . TRP A 1 95 ? -7.980 11.254 -11.732 1.00 82.19 95 TRP A O 1
ATOM 776 N N . ASP A 1 96 ? -9.739 11.652 -13.094 1.00 85.88 96 ASP A N 1
ATOM 777 C CA . ASP A 1 96 ? -10.611 12.275 -12.100 1.00 85.88 96 ASP A CA 1
ATOM 778 C C . ASP A 1 96 ? -11.625 11.294 -11.491 1.00 85.88 96 ASP A C 1
ATOM 780 O O . ASP A 1 96 ? -12.305 11.658 -10.526 1.00 85.88 96 ASP A O 1
ATOM 784 N N . ALA A 1 97 ? -11.705 10.051 -11.982 1.00 88.44 97 ALA A N 1
ATOM 785 C CA . ALA A 1 97 ? -12.525 9.024 -11.355 1.00 88.44 97 ALA A CA 1
ATOM 786 C C . ALA A 1 97 ? -12.100 8.781 -9.904 1.00 88.44 97 ALA A C 1
ATOM 788 O O . ALA A 1 97 ? -10.947 8.473 -9.592 1.00 88.44 97 ALA A O 1
ATOM 789 N N . VAL A 1 98 ? -13.076 8.885 -9.003 1.00 89.50 98 VAL A N 1
ATOM 790 C CA . VAL A 1 98 ? -12.924 8.557 -7.587 1.00 89.50 98 VAL A CA 1
ATOM 791 C C . VAL A 1 98 ? -13.664 7.256 -7.318 1.00 89.50 98 VAL A C 1
ATOM 793 O O . VAL A 1 98 ? -14.883 7.188 -7.471 1.00 89.50 98 VAL A O 1
ATOM 796 N N . VAL A 1 99 ? -12.925 6.237 -6.885 1.00 90.06 99 VAL A N 1
ATOM 797 C CA . VAL A 1 99 ? -13.485 4.966 -6.418 1.00 90.06 99 VAL A CA 1
ATOM 798 C C . VAL A 1 99 ? -13.376 4.946 -4.892 1.00 90.06 99 VAL A C 1
ATOM 800 O O . VAL A 1 99 ? -12.269 4.785 -4.376 1.00 90.06 99 VAL A O 1
ATOM 803 N N . PRO A 1 100 ? -14.475 5.174 -4.149 1.00 91.12 100 PRO A N 1
ATOM 804 C CA . PRO A 1 100 ? -14.438 5.107 -2.695 1.00 91.12 100 PRO A CA 1
ATOM 805 C C . PRO A 1 100 ? -14.214 3.661 -2.245 1.00 91.12 100 PRO A C 1
ATOM 807 O O . PRO A 1 100 ? -14.816 2.736 -2.791 1.00 91.12 100 PRO A O 1
ATOM 810 N N . ILE A 1 101 ? -13.371 3.478 -1.232 1.00 93.44 101 ILE A N 1
ATOM 811 C CA . ILE A 1 101 ? -13.218 2.202 -0.527 1.00 93.44 101 ILE A CA 1
ATOM 812 C C . ILE A 1 101 ? -14.035 2.262 0.762 1.00 93.44 101 ILE A C 1
ATOM 814 O O . ILE A 1 101 ? -14.098 3.305 1.407 1.00 93.44 101 ILE A O 1
ATOM 818 N N . GLY A 1 102 ? -14.678 1.161 1.136 1.00 95.12 102 GLY A N 1
ATOM 819 C CA . GLY A 1 102 ? -15.339 1.066 2.433 1.00 95.12 102 GLY A CA 1
ATOM 820 C C . GLY A 1 102 ? -14.302 0.921 3.541 1.00 95.12 102 GLY A C 1
ATOM 821 O O . GLY A 1 102 ? -13.320 0.211 3.355 1.00 95.12 102 GLY A O 1
ATOM 822 N N . HIS A 1 103 ? -14.521 1.547 4.698 1.00 95.00 103 HIS A N 1
ATOM 823 C CA . HIS A 1 103 ? -13.610 1.449 5.850 1.00 95.00 103 HIS A CA 1
ATOM 824 C C . HIS A 1 103 ? -14.151 0.591 7.006 1.00 95.00 103 HIS A C 1
ATOM 826 O O . HIS A 1 103 ? -13.479 0.447 8.031 1.00 95.00 103 HIS A O 1
ATOM 832 N N . GLY A 1 104 ? -15.339 0.001 6.837 1.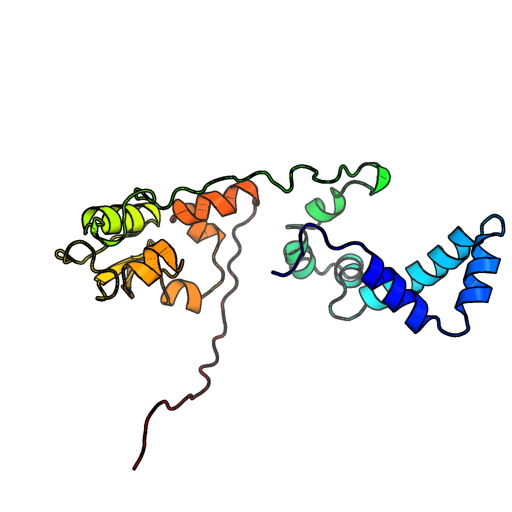00 95.94 104 GLY A N 1
ATOM 833 C CA . GLY A 1 104 ? -16.013 -0.818 7.852 1.00 95.94 104 GLY A CA 1
ATOM 834 C C . GLY A 1 104 ? -16.852 -0.024 8.857 1.00 95.94 104 GLY A C 1
ATOM 835 O O . GLY A 1 104 ? -17.357 -0.600 9.814 1.00 95.94 104 GLY A O 1
ATOM 836 N N . TYR A 1 105 ? -17.011 1.284 8.650 1.00 95.19 105 TYR A N 1
ATOM 837 C CA . TYR A 1 105 ? -17.839 2.167 9.471 1.00 95.19 105 TYR A CA 1
ATOM 838 C C . TYR A 1 105 ? -18.388 3.331 8.632 1.00 95.19 105 TYR A C 1
ATOM 840 O O . TYR A 1 105 ? -18.011 3.505 7.473 1.00 95.19 105 TYR A O 1
ATOM 848 N N . ASP A 1 106 ? -19.298 4.115 9.210 1.00 95.06 106 ASP A N 1
ATOM 849 C CA . ASP A 1 106 ? -19.877 5.292 8.558 1.00 95.06 106 ASP A CA 1
ATOM 850 C C . ASP A 1 106 ? -18.938 6.504 8.666 1.00 95.06 106 ASP A C 1
ATOM 852 O O . ASP A 1 106 ? -18.885 7.185 9.691 1.00 95.06 106 ASP A O 1
ATOM 856 N N . GLU A 1 107 ? -18.205 6.775 7.588 1.00 92.69 107 GLU A N 1
ATOM 857 C CA . GLU A 1 107 ? -17.269 7.903 7.475 1.00 92.69 107 GLU A CA 1
ATOM 858 C C . GLU A 1 107 ? -17.953 9.274 7.379 1.00 92.69 107 GLU A C 1
ATOM 860 O O . GLU A 1 107 ? -17.282 10.302 7.463 1.00 92.69 107 GLU A O 1
ATOM 865 N N . SER A 1 108 ? -19.279 9.324 7.203 1.00 94.00 108 SER A N 1
ATOM 866 C CA . SER A 1 108 ? -20.014 10.593 7.175 1.00 94.00 108 SER A CA 1
ATOM 867 C C . SER A 1 108 ? -20.304 11.148 8.573 1.00 94.00 108 SER A C 1
ATOM 869 O O . SER A 1 108 ? -20.633 12.331 8.709 1.00 94.00 108 SER A O 1
ATOM 871 N N . LYS A 1 109 ? -20.159 10.320 9.617 1.00 94.44 109 LYS A N 1
ATOM 872 C CA . LYS A 1 109 ? -20.369 10.729 11.008 1.00 94.44 109 LYS A CA 1
ATOM 873 C C . LYS A 1 109 ? -19.295 11.722 11.465 1.00 94.44 109 LYS A C 1
ATOM 875 O O . LYS A 1 109 ? -18.107 11.489 11.235 1.00 94.44 109 LYS A O 1
ATOM 880 N N . PRO A 1 110 ? -19.668 12.798 12.182 1.00 95.19 110 PRO A N 1
ATOM 881 C CA . PRO A 1 110 ? -18.698 13.671 12.833 1.00 95.19 110 PRO A CA 1
ATOM 882 C C . PRO A 1 110 ? -17.818 12.909 13.833 1.00 95.19 110 PRO A C 1
ATOM 884 O O . PRO A 1 110 ? -18.301 12.019 14.531 1.00 95.19 110 PRO A O 1
ATOM 887 N N . GLU A 1 111 ? -16.557 13.335 13.984 1.00 92.88 111 GLU A N 1
ATOM 888 C CA . GLU A 1 111 ? -15.585 12.735 14.920 1.00 92.88 111 GLU A CA 1
ATOM 889 C C . GLU A 1 111 ? -16.182 12.529 16.325 1.00 92.88 111 GLU A C 1
ATOM 891 O O . GLU A 1 111 ? -16.023 11.469 16.923 1.00 92.88 111 GLU A O 1
ATOM 896 N N . ALA A 1 112 ? -16.934 13.527 16.805 1.00 95.94 112 ALA A N 1
ATOM 897 C CA . ALA A 1 112 ? -17.549 13.568 18.129 1.00 95.94 112 ALA A CA 1
ATOM 898 C C . ALA A 1 112 ? -18.691 12.557 18.349 1.00 95.94 112 ALA A C 1
ATOM 900 O O . ALA A 1 112 ? -19.092 12.347 19.490 1.00 95.94 112 ALA A O 1
ATOM 901 N N . GLU A 1 113 ? -19.230 11.958 17.286 1.00 96.75 113 GLU A N 1
ATOM 902 C CA . GLU A 1 113 ? -20.357 11.017 17.346 1.00 96.75 113 GLU A CA 1
ATOM 903 C C . GLU A 1 113 ? -19.923 9.557 17.178 1.00 96.75 113 GLU A C 1
ATOM 905 O O . GLU A 1 113 ? -20.743 8.652 17.327 1.00 96.75 113 GLU A O 1
ATOM 910 N N . LEU A 1 114 ? -18.644 9.303 16.887 1.00 95.50 114 LEU A N 1
ATOM 911 C CA . LEU A 1 114 ? -18.151 7.946 16.684 1.00 95.50 114 LEU A CA 1
ATOM 912 C C . LEU A 1 114 ? -18.059 7.172 17.992 1.00 95.50 114 LEU A C 1
ATOM 914 O O . LEU A 1 114 ? -17.609 7.661 19.032 1.00 95.50 114 LEU A O 1
ATOM 918 N N . THR A 1 115 ? -18.506 5.930 17.915 1.00 97.69 115 THR A N 1
ATOM 919 C CA . THR A 1 115 ? -18.713 5.048 19.055 1.00 97.69 115 THR A CA 1
ATOM 920 C C . THR A 1 115 ? -17.781 3.849 18.994 1.00 97.69 115 THR A C 1
ATOM 922 O O . THR A 1 115 ? -17.175 3.553 17.965 1.00 97.69 115 THR A O 1
ATOM 925 N N . LEU A 1 116 ? -17.712 3.100 20.094 1.00 98.12 116 LEU A N 1
ATOM 926 C CA . LEU A 1 116 ? -1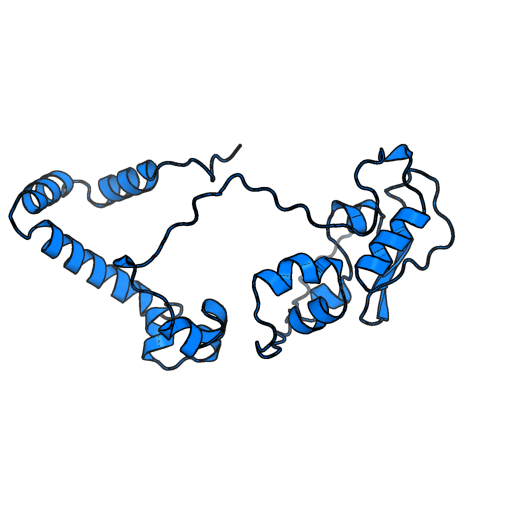6.995 1.830 20.123 1.00 98.12 116 LEU A CA 1
ATOM 927 C C . LEU A 1 116 ? -17.523 0.845 19.060 1.00 98.12 116 LEU A C 1
ATOM 929 O O . LEU A 1 116 ? -16.750 0.075 18.502 1.00 98.12 116 LEU A O 1
ATOM 933 N N . ALA A 1 117 ? -18.819 0.899 18.728 1.00 98.06 117 ALA A N 1
ATOM 934 C CA . ALA A 1 117 ? -19.404 0.055 17.687 1.00 98.06 117 ALA A CA 1
ATOM 935 C C . ALA A 1 117 ? -18.819 0.350 16.295 1.00 98.06 117 ALA A C 1
ATOM 937 O O . ALA A 1 117 ? -18.593 -0.577 15.521 1.00 98.06 117 ALA A O 1
ATOM 938 N N . ASP A 1 118 ? -18.518 1.617 15.993 1.00 98.06 118 ASP A N 1
ATOM 939 C CA . ASP A 1 118 ? -17.859 1.995 14.738 1.00 98.06 118 ASP A CA 1
ATOM 940 C C . ASP A 1 118 ? -16.419 1.450 14.690 1.00 98.06 118 ASP A C 1
ATOM 942 O O . ASP A 1 118 ? -15.973 0.949 13.658 1.00 98.06 118 ASP A O 1
ATOM 946 N N . VAL A 1 119 ? -15.714 1.463 15.828 1.00 98.06 119 VAL A N 1
ATOM 947 C CA . VAL A 1 119 ? -14.375 0.865 15.955 1.00 98.06 119 VAL A CA 1
ATOM 948 C C . VAL A 1 119 ? -14.418 -0.656 15.781 1.00 98.06 119 VAL A C 1
ATOM 950 O O . VAL A 1 119 ? -13.566 -1.210 15.084 1.00 98.06 119 VAL A O 1
ATOM 953 N N . HIS A 1 120 ? -15.402 -1.343 16.375 1.00 98.44 120 HIS A N 1
ATOM 954 C CA . HIS A 1 120 ? -15.597 -2.780 16.160 1.00 98.44 120 HIS A CA 1
ATOM 955 C C . HIS A 1 120 ? -15.838 -3.088 14.682 1.00 98.44 120 HIS A C 1
ATOM 957 O O . HIS A 1 120 ? -15.141 -3.940 14.137 1.00 98.44 120 HIS A O 1
ATOM 963 N N . GLY A 1 121 ? -16.729 -2.346 14.013 1.00 98.06 121 GLY A N 1
ATOM 964 C CA . GLY A 1 121 ? -16.989 -2.520 12.582 1.00 98.06 121 GLY A CA 1
ATOM 965 C C . GLY A 1 121 ? -15.734 -2.323 11.726 1.00 98.06 121 GLY A C 1
ATOM 966 O O . GLY A 1 121 ? -15.420 -3.151 10.870 1.00 98.06 121 GLY A O 1
ATOM 967 N N . ALA A 1 122 ? -14.947 -1.280 12.007 1.00 97.56 122 ALA A N 1
ATOM 968 C CA . ALA A 1 122 ? -13.687 -1.030 11.311 1.00 97.56 122 ALA A CA 1
ATOM 969 C C . ALA A 1 122 ? -12.657 -2.157 11.519 1.00 97.56 122 ALA A C 1
ATOM 971 O O . ALA A 1 122 ? -11.937 -2.519 10.583 1.00 97.56 122 ALA A O 1
ATOM 972 N N . ALA A 1 123 ? -12.576 -2.708 12.733 1.00 98.06 123 ALA A N 1
ATOM 973 C CA . ALA A 1 123 ? -11.669 -3.796 13.080 1.00 98.06 123 ALA A CA 1
ATOM 974 C C . ALA A 1 123 ? -12.076 -5.129 12.432 1.00 98.06 123 ALA A C 1
ATOM 976 O O . ALA A 1 123 ? -11.229 -5.808 11.848 1.00 98.06 123 ALA A O 1
ATOM 977 N N . GLU A 1 124 ? -13.365 -5.467 12.484 1.00 98.19 124 GLU A N 1
ATOM 978 C CA . GLU A 1 124 ? -13.945 -6.650 11.836 1.00 98.19 124 GLU A CA 1
ATOM 979 C C . GLU A 1 124 ? -13.752 -6.602 10.323 1.00 98.19 124 GLU A C 1
ATOM 981 O O . GLU A 1 124 ? -13.333 -7.581 9.707 1.00 98.19 124 GLU A O 1
ATOM 986 N N . PHE A 1 125 ? -13.956 -5.431 9.716 1.00 97.88 125 PHE A N 1
ATOM 987 C CA . PHE A 1 125 ? -13.750 -5.244 8.284 1.00 97.88 125 PHE A CA 1
ATOM 988 C C . PHE A 1 125 ? -12.273 -5.332 7.859 1.00 97.88 125 PHE A C 1
ATOM 990 O O . PHE A 1 125 ? -11.982 -5.515 6.682 1.00 97.88 125 PHE A O 1
ATOM 997 N N . ARG A 1 126 ? -11.332 -5.264 8.809 1.00 97.25 126 ARG A N 1
ATOM 998 C CA . ARG A 1 126 ? -9.898 -5.548 8.603 1.00 97.25 126 ARG A CA 1
ATOM 999 C C . ARG A 1 126 ? -9.524 -6.999 8.934 1.00 97.25 126 ARG A C 1
ATOM 1001 O O . ARG A 1 126 ? -8.342 -7.324 9.077 1.00 97.25 126 ARG A O 1
ATOM 1008 N N . GLY A 1 127 ? -10.523 -7.864 9.122 1.00 97.31 127 GLY A N 1
ATOM 1009 C CA . GLY A 1 127 ? -10.343 -9.273 9.467 1.00 97.31 127 GLY A CA 1
ATOM 1010 C C . GLY A 1 127 ? -9.958 -9.539 10.918 1.00 97.31 127 GLY A C 1
ATOM 1011 O O . GLY A 1 127 ? -9.606 -10.665 11.258 1.00 97.31 127 GLY A O 1
ATOM 1012 N N . GLY A 1 128 ? -9.948 -8.510 11.763 1.00 97.81 128 GLY A N 1
ATOM 1013 C CA . GLY A 1 128 ? -9.585 -8.622 13.168 1.00 97.81 128 GLY A CA 1
ATOM 1014 C C . GLY A 1 128 ? -10.738 -8.268 14.095 1.00 97.81 128 GLY A C 1
ATOM 1015 O O . GLY A 1 128 ? -11.907 -8.388 13.748 1.00 97.81 128 GLY A O 1
ATOM 1016 N N . SER A 1 129 ? -10.402 -7.826 15.301 1.00 98.56 129 SER A N 1
ATOM 1017 C CA . SER A 1 129 ? -11.374 -7.439 16.322 1.00 98.56 129 SER A CA 1
ATOM 1018 C C . SER A 1 129 ? -10.802 -6.369 17.245 1.00 98.56 129 SER A C 1
ATOM 1020 O O . SER A 1 129 ? -9.641 -6.457 17.650 1.00 98.56 129 SER A O 1
ATOM 1022 N N . CYS A 1 130 ? -11.621 -5.394 17.638 1.00 98.56 130 CYS A N 1
ATOM 1023 C CA . CYS A 1 130 ? -11.350 -4.580 18.822 1.00 98.56 130 CYS A CA 1
ATOM 1024 C C . CYS A 1 130 ? -11.711 -5.408 20.067 1.00 98.56 130 CYS A C 1
ATOM 1026 O O . CYS A 1 130 ? -12.793 -5.989 20.126 1.00 98.56 130 CYS A O 1
ATOM 1028 N N . LEU A 1 131 ? -10.786 -5.503 21.021 1.00 98.62 131 LEU A N 1
ATOM 1029 C CA . LEU A 1 131 ? -10.914 -6.265 22.267 1.00 98.62 131 LEU A CA 1
ATOM 1030 C C . LEU A 1 131 ? -11.343 -5.391 23.454 1.00 98.62 131 LEU A C 1
ATOM 1032 O O . LEU A 1 131 ? -11.682 -5.921 24.508 1.00 98.62 131 LEU A O 1
ATOM 1036 N N . SER A 1 132 ? -11.291 -4.065 23.314 1.00 98.31 132 SER A N 1
ATOM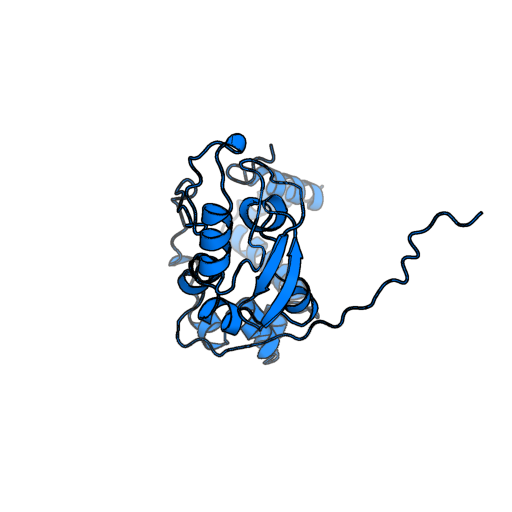 1037 C CA . SER A 1 132 ? -11.776 -3.141 24.339 1.00 98.31 132 SER A CA 1
ATOM 1038 C C . SER A 1 132 ? -13.302 -3.167 24.424 1.00 98.31 132 SER A C 1
ATOM 1040 O O . SER A 1 132 ? -13.981 -3.144 23.403 1.00 98.31 132 SER A O 1
ATOM 1042 N N . GLU A 1 133 ? -13.832 -3.162 25.648 1.00 98.00 133 GLU A N 1
ATOM 1043 C CA . GLU A 1 133 ? -15.279 -3.181 25.920 1.00 98.00 133 GLU A CA 1
ATOM 1044 C C . GLU A 1 133 ? -15.869 -1.777 26.133 1.00 98.00 133 GLU A C 1
ATOM 1046 O O . GLU A 1 133 ? -17.086 -1.597 26.109 1.00 98.00 133 GLU A O 1
ATOM 1051 N N . GLU A 1 134 ? -15.014 -0.767 26.322 1.00 97.12 134 GLU A N 1
ATOM 1052 C CA . GLU A 1 134 ? -15.419 0.605 26.623 1.00 97.12 134 GLU A CA 1
ATOM 1053 C C . GLU A 1 134 ? -14.589 1.625 25.832 1.00 97.12 134 GLU A C 1
ATOM 1055 O O . GLU A 1 134 ? -13.379 1.478 25.655 1.00 97.12 134 GLU A O 1
ATOM 1060 N N . MET A 1 135 ? -15.255 2.690 25.382 1.00 97.56 135 MET A N 1
ATOM 1061 C CA . MET A 1 135 ? -14.650 3.887 24.795 1.00 97.56 135 MET A CA 1
ATOM 1062 C C . MET A 1 135 ? -15.612 5.058 25.003 1.00 97.56 135 MET A C 1
ATOM 1064 O O . MET A 1 135 ? -16.816 4.920 24.773 1.00 97.56 135 MET A O 1
ATOM 1068 N N . ALA A 1 136 ? -15.099 6.221 25.405 1.00 97.75 136 ALA A N 1
ATOM 1069 C CA . ALA A 1 136 ? -15.905 7.437 25.412 1.00 97.75 136 ALA A CA 1
ATOM 1070 C C . ALA A 1 136 ? -16.266 7.831 23.969 1.00 97.75 136 ALA A C 1
ATOM 1072 O O . ALA A 1 136 ? -15.398 7.873 23.099 1.00 97.75 136 ALA A O 1
ATOM 1073 N N . THR A 1 137 ? -17.542 8.122 23.701 1.00 97.88 137 THR A N 1
ATOM 1074 C CA . THR A 1 137 ? -17.986 8.580 22.374 1.00 97.88 137 THR A CA 1
ATOM 1075 C C . THR A 1 137 ? -17.197 9.817 21.949 1.00 97.88 137 THR A C 1
ATOM 1077 O O . THR A 1 137 ? -17.074 10.774 22.715 1.00 97.88 137 THR A O 1
ATOM 1080 N N . GLY A 1 138 ? -16.638 9.773 20.742 1.00 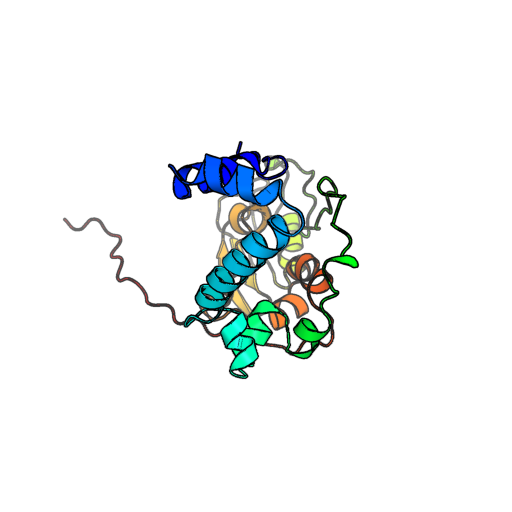96.69 138 GLY A N 1
ATOM 1081 C CA . GLY A 1 138 ? -15.779 10.821 20.200 1.00 96.69 138 GLY A CA 1
ATOM 1082 C C . GLY A 1 138 ? -14.332 10.827 20.700 1.00 96.69 138 GLY A C 1
ATOM 1083 O O . GLY A 1 138 ? -13.574 11.715 20.310 1.00 96.69 138 GLY A O 1
ATOM 1084 N N . ASP A 1 139 ? -13.901 9.865 21.524 1.00 97.12 139 ASP A N 1
ATOM 1085 C CA . ASP A 1 139 ? -12.492 9.749 21.911 1.00 97.12 139 ASP A CA 1
ATOM 1086 C C . ASP A 1 139 ? -11.683 8.973 20.871 1.00 97.12 139 ASP A C 1
ATOM 1088 O O . ASP A 1 139 ? -11.697 7.749 20.798 1.00 97.12 139 ASP A O 1
ATOM 1092 N N . TRP A 1 140 ? -10.927 9.722 20.078 1.00 93.75 140 TRP A N 1
ATOM 1093 C CA . TRP A 1 140 ? -10.092 9.199 19.001 1.00 93.75 140 TRP A CA 1
ATOM 1094 C C . TRP A 1 140 ? -8.636 8.943 19.388 1.00 93.75 140 TRP A C 1
ATOM 1096 O O . TRP A 1 140 ? -7.837 8.502 18.553 1.00 93.75 140 TRP A O 1
ATOM 1106 N N . ARG A 1 141 ? -8.248 9.293 20.616 1.00 95.81 141 ARG A N 1
ATOM 1107 C CA . ARG A 1 141 ? -6.843 9.362 21.031 1.00 95.81 141 ARG A CA 1
ATOM 1108 C C . ARG A 1 141 ? -6.471 8.286 22.025 1.00 95.81 141 ARG A C 1
ATOM 1110 O O . ARG A 1 141 ? -5.337 7.813 21.967 1.00 95.81 141 ARG A O 1
ATOM 1117 N N . THR A 1 142 ? -7.384 7.925 22.916 1.00 97.62 142 THR A N 1
ATOM 1118 C CA . THR A 1 142 ? -7.111 6.896 23.915 1.00 97.62 142 THR A CA 1
ATOM 1119 C C . THR A 1 142 ? -6.880 5.551 23.222 1.00 97.62 142 THR A C 1
ATOM 1121 O O . THR A 1 142 ? -7.702 5.145 22.399 1.00 97.62 142 THR A O 1
ATOM 1124 N N . PRO A 1 143 ? -5.752 4.868 23.495 1.00 98.19 143 PRO A N 1
ATOM 1125 C CA . PRO A 1 143 ? -5.497 3.557 22.922 1.00 98.19 143 PRO A CA 1
ATOM 1126 C C . PRO A 1 143 ? -6.563 2.540 23.335 1.00 98.19 143 PRO A C 1
ATOM 1128 O O . PRO A 1 143 ? -6.931 2.454 24.506 1.00 98.19 143 PRO A O 1
ATOM 1131 N N . LEU A 1 144 ? -7.011 1.755 22.364 1.00 98.62 144 LEU A N 1
ATOM 1132 C CA . LEU A 1 144 ? -7.821 0.561 22.547 1.00 98.62 144 LEU A CA 1
ATOM 1133 C C . LEU A 1 144 ? -6.983 -0.667 22.190 1.00 98.62 144 LEU A C 1
ATOM 1135 O O . LEU A 1 144 ? -5.989 -0.573 21.462 1.00 98.62 144 LEU A O 1
ATOM 1139 N N . ARG A 1 145 ? -7.409 -1.823 22.692 1.00 98.69 145 ARG A N 1
ATOM 1140 C CA . ARG A 1 145 ? -6.760 -3.103 22.432 1.00 98.69 145 ARG A CA 1
ATOM 1141 C C . ARG A 1 145 ? -7.379 -3.744 21.196 1.00 98.69 145 ARG A C 1
ATOM 1143 O O . ARG A 1 145 ? -8.598 -3.846 21.105 1.00 98.69 145 ARG A O 1
ATOM 1150 N N . PHE A 1 146 ? -6.557 -4.233 20.277 1.00 98.69 146 PHE A N 1
ATOM 1151 C CA . PHE A 1 146 ? -6.991 -4.894 19.045 1.00 98.69 146 PHE A CA 1
ATOM 1152 C C . PHE A 1 146 ? -6.330 -6.261 18.886 1.00 98.69 146 PHE A C 1
ATOM 1154 O O . PHE A 1 146 ? -5.286 -6.528 19.479 1.00 98.69 146 PHE A O 1
ATOM 1161 N N . ARG A 1 147 ? -6.924 -7.101 18.036 1.00 98.62 147 ARG A N 1
ATOM 1162 C CA . ARG A 1 147 ? -6.343 -8.332 17.492 1.00 98.62 147 ARG A CA 1
ATOM 1163 C C . ARG A 1 147 ? -6.493 -8.319 15.975 1.00 98.62 147 ARG A C 1
ATOM 1165 O O . ARG A 1 147 ? -7.594 -8.072 15.491 1.00 98.62 147 ARG A O 1
ATOM 1172 N N . CYS A 1 148 ? -5.424 -8.555 15.218 1.00 97.69 148 CYS A N 1
ATOM 1173 C CA . CYS A 1 148 ? -5.515 -8.653 13.754 1.00 97.69 148 CYS A CA 1
ATOM 1174 C C . CYS A 1 148 ? -5.910 -10.065 13.292 1.00 97.69 148 CYS A C 1
ATOM 1176 O O . CYS A 1 148 ? -5.960 -10.999 14.087 1.00 97.69 148 CYS A O 1
ATOM 1178 N N . ALA A 1 149 ? -6.096 -10.243 11.982 1.00 96.62 149 ALA A N 1
ATOM 1179 C CA . ALA A 1 149 ? -6.438 -11.527 11.358 1.00 96.62 149 ALA A CA 1
ATOM 1180 C C . ALA A 1 149 ? -5.343 -12.622 11.438 1.00 96.62 149 ALA A C 1
ATOM 1182 O O . ALA A 1 149 ? -5.497 -13.724 10.908 1.00 96.62 149 ALA A O 1
ATOM 1183 N N . PHE A 1 150 ? -4.204 -12.298 12.050 1.00 96.12 150 PHE A N 1
ATOM 1184 C CA . PHE A 1 150 ? -3.082 -13.202 12.310 1.00 96.12 150 PHE A CA 1
ATOM 1185 C C . PHE A 1 150 ? -2.874 -13.425 13.816 1.00 96.12 150 PHE A C 1
ATOM 1187 O O . PHE A 1 150 ? -1.785 -13.804 14.234 1.00 96.12 150 PHE A O 1
ATOM 1194 N N . ASP A 1 151 ? -3.890 -13.123 14.629 1.00 96.88 151 ASP A N 1
ATOM 1195 C CA . ASP A 1 151 ? -3.908 -13.293 16.086 1.00 96.88 151 ASP A CA 1
ATOM 1196 C C . ASP A 1 151 ? -2.883 -12.457 16.872 1.00 96.88 151 ASP A C 1
ATOM 1198 O O . ASP A 1 151 ? -2.723 -12.632 18.081 1.00 96.88 151 ASP A O 1
ATOM 1202 N N . HIS A 1 152 ? -2.225 -11.488 16.233 1.00 97.69 152 HIS A N 1
ATOM 1203 C CA . HIS A 1 152 ? -1.394 -10.522 16.945 1.00 97.69 152 HIS A CA 1
ATOM 1204 C C . HIS A 1 152 ? -2.266 -9.504 17.668 1.00 97.69 152 HIS A C 1
ATOM 1206 O O . HIS A 1 152 ? -3.132 -8.875 17.054 1.00 97.69 152 HIS A O 1
ATOM 1212 N N . GLU A 1 153 ? -1.982 -9.293 18.948 1.00 98.38 153 GLU A N 1
ATOM 1213 C CA . GLU A 1 153 ? -2.621 -8.251 19.738 1.00 98.38 153 GLU A CA 1
ATOM 1214 C C . GLU A 1 153 ? -1.729 -7.021 19.896 1.00 98.38 153 GLU A C 1
ATOM 1216 O O . GLU A 1 153 ? -0.529 -7.144 20.145 1.00 98.38 153 GLU A O 1
ATOM 1221 N N . PHE A 1 154 ? -2.328 -5.838 19.804 1.00 98.12 154 PHE A N 1
ATOM 1222 C CA . PHE A 1 154 ? -1.624 -4.559 19.873 1.00 98.12 154 PHE A CA 1
ATOM 1223 C C . PHE A 1 154 ? -2.544 -3.458 20.407 1.00 98.12 154 PHE A C 1
ATOM 1225 O O . PHE A 1 154 ? -3.769 -3.597 20.407 1.00 98.12 154 PHE A O 1
ATOM 1232 N N . ASP A 1 155 ? -1.940 -2.360 20.855 1.00 98.19 155 ASP A N 1
ATOM 1233 C CA . ASP A 1 155 ? -2.648 -1.165 21.305 1.00 98.19 155 ASP A CA 1
ATOM 1234 C C . ASP A 1 155 ? -2.504 -0.058 20.262 1.00 98.19 155 ASP A C 1
ATOM 1236 O O . ASP A 1 155 ? -1.400 0.250 19.808 1.00 98.19 155 ASP A O 1
ATOM 1240 N N . ALA A 1 156 ? -3.619 0.556 19.884 1.00 97.75 156 ALA A N 1
ATOM 1241 C CA . ALA A 1 156 ? -3.642 1.668 18.943 1.00 97.75 156 ALA A CA 1
ATOM 1242 C C . ALA A 1 156 ? -4.809 2.600 19.264 1.00 97.75 156 ALA A C 1
ATOM 1244 O O . ALA A 1 156 ? -5.805 2.186 19.845 1.00 97.75 156 ALA A O 1
ATOM 1245 N N . SER A 1 157 ? -4.712 3.873 18.896 1.00 97.56 157 SER A N 1
ATOM 1246 C CA . SER A 1 157 ? -5.871 4.762 18.995 1.00 97.56 157 SER A CA 1
ATOM 1247 C C . SER A 1 157 ? -6.831 4.532 17.819 1.00 97.56 157 SER A C 1
ATOM 1249 O O . SER A 1 157 ? -6.370 4.159 16.732 1.00 97.56 157 SER A O 1
ATOM 1251 N N . PRO A 1 158 ? -8.141 4.817 17.971 1.00 97.06 158 PRO A N 1
ATOM 1252 C CA . PRO A 1 158 ? -9.085 4.792 16.853 1.00 97.06 158 PRO A CA 1
ATOM 1253 C C . PRO A 1 158 ? -8.590 5.600 15.651 1.00 97.06 158 PRO A C 1
ATOM 1255 O O . PRO A 1 158 ? -8.679 5.135 14.517 1.00 97.06 158 PRO A O 1
ATOM 1258 N N . ARG A 1 159 ? -7.950 6.757 15.893 1.00 96.00 159 ARG A N 1
ATOM 1259 C CA . ARG A 1 159 ? -7.368 7.578 14.824 1.00 96.00 159 ARG A CA 1
ATOM 1260 C C . ARG A 1 159 ? -6.334 6.840 13.987 1.00 96.00 159 ARG A C 1
ATOM 1262 O O . ARG A 1 159 ? -6.353 6.945 12.765 1.00 96.00 159 ARG A O 1
ATOM 1269 N N . LEU A 1 160 ? -5.420 6.119 14.633 1.00 95.94 160 LEU A N 1
ATOM 1270 C CA . LEU A 1 160 ? -4.366 5.389 13.929 1.00 95.94 160 LEU A CA 1
ATOM 1271 C C . LEU A 1 160 ? -4.951 4.272 13.059 1.00 95.94 160 LEU A C 1
ATOM 1273 O O . LEU A 1 160 ? -4.499 4.095 11.930 1.00 95.94 160 LEU A O 1
ATOM 1277 N N . VAL A 1 161 ? -5.974 3.580 13.567 1.00 95.62 161 VAL A N 1
ATOM 1278 C CA . VAL A 1 161 ? -6.622 2.443 12.899 1.00 95.62 161 VAL A CA 1
ATOM 1279 C C . VAL A 1 161 ? -7.535 2.858 11.748 1.00 95.62 161 VAL A C 1
ATOM 1281 O O . VAL A 1 161 ? -7.495 2.264 10.665 1.00 95.62 161 VAL A O 1
ATOM 1284 N N . MET A 1 162 ? -8.381 3.857 11.985 1.00 94.31 162 MET A N 1
ATOM 1285 C CA . MET A 1 162 ? -9.485 4.208 11.094 1.00 94.31 162 MET A CA 1
ATOM 1286 C C . MET A 1 162 ? -9.059 5.228 10.033 1.00 94.31 162 MET A C 1
ATOM 1288 O O . MET A 1 162 ? -9.296 4.984 8.856 1.00 94.31 162 MET A O 1
ATOM 1292 N N . GLU A 1 163 ? -8.356 6.301 10.421 1.00 91.06 163 GLU A N 1
ATOM 1293 C CA . GLU A 1 163 ? -7.861 7.343 9.498 1.00 91.06 163 GLU A CA 1
ATOM 1294 C C . GLU A 1 163 ? -6.408 7.112 9.063 1.00 91.06 163 GLU A C 1
ATOM 1296 O O . GLU A 1 163 ? -6.050 7.338 7.910 1.00 91.06 163 GLU A O 1
ATOM 1301 N N . GLY A 1 164 ? -5.544 6.694 9.992 1.00 90.75 164 GLY A N 1
ATOM 1302 C CA . GLY A 1 164 ? -4.103 6.594 9.749 1.00 90.75 164 GLY A CA 1
ATOM 1303 C C . GLY A 1 164 ? -3.684 5.391 8.902 1.00 90.75 164 GLY A C 1
ATOM 1304 O O . GLY A 1 164 ? -2.545 5.339 8.445 1.00 90.75 164 GLY A O 1
ATOM 1305 N N . GLY A 1 165 ? -4.571 4.409 8.716 1.00 86.75 165 GLY A N 1
ATOM 1306 C CA . GLY A 1 165 ? -4.270 3.161 8.008 1.00 86.75 165 GLY A CA 1
ATOM 1307 C C . GLY A 1 165 ? -3.276 2.244 8.734 1.00 86.75 165 GLY A C 1
ATOM 1308 O O . GLY A 1 165 ? -2.860 1.225 8.181 1.00 86.75 165 GLY A O 1
ATOM 1309 N N . HIS A 1 166 ? -2.892 2.574 9.970 1.00 93.00 166 HIS A N 1
ATOM 1310 C CA . HIS A 1 166 ? -2.047 1.721 10.795 1.00 93.00 166 HIS A CA 1
ATOM 1311 C C . HIS A 1 166 ? -2.884 0.579 11.360 1.00 93.00 166 HIS A C 1
ATOM 1313 O O . HIS A 1 166 ? -3.999 0.783 11.820 1.00 93.00 166 HIS A O 1
ATOM 1319 N N . TRP A 1 167 ? -2.354 -0.636 11.341 1.00 94.88 167 TRP A N 1
ATOM 1320 C CA . TRP A 1 167 ? -3.082 -1.795 11.846 1.00 94.88 167 TRP A CA 1
ATOM 1321 C C . TRP A 1 167 ? -2.189 -2.597 12.778 1.00 94.88 167 TRP A C 1
ATOM 1323 O O . TRP A 1 167 ? -1.982 -2.187 13.909 1.00 94.88 167 TRP A O 1
ATOM 1333 N N . CYS A 1 168 ? -1.594 -3.683 12.301 1.00 95.88 168 CYS A N 1
ATOM 1334 C CA . CYS A 1 168 ? -0.749 -4.541 13.115 1.00 95.88 168 CYS A CA 1
ATOM 1335 C C . CYS A 1 168 ? 0.739 -4.286 12.847 1.00 95.88 168 CYS A C 1
ATOM 1337 O O . CYS A 1 168 ? 1.230 -4.514 11.738 1.00 95.88 168 CYS A O 1
ATOM 1339 N N . ASP A 1 169 ? 1.461 -3.867 13.882 1.00 93.25 169 ASP A N 1
ATOM 1340 C CA . ASP A 1 169 ? 2.907 -3.654 13.848 1.00 93.25 169 ASP A CA 1
ATOM 1341 C C . ASP A 1 169 ? 3.690 -4.958 13.622 1.00 93.25 169 ASP A C 1
ATOM 1343 O O . ASP A 1 169 ? 4.659 -4.958 12.869 1.00 93.25 169 ASP A O 1
ATOM 1347 N N . SER A 1 170 ? 3.251 -6.081 14.198 1.00 93.94 170 SER A N 1
ATOM 1348 C CA . SER A 1 170 ? 3.859 -7.402 13.983 1.00 93.94 170 SER A CA 1
ATOM 1349 C C . SER A 1 170 ? 3.768 -7.843 12.519 1.00 93.94 170 SER A C 1
ATOM 1351 O O . SER A 1 170 ? 4.770 -8.266 11.930 1.00 93.94 170 SER A O 1
ATOM 1353 N N . CYS A 1 171 ? 2.593 -7.685 11.896 1.00 93.44 171 CYS A N 1
ATOM 1354 C CA . CYS A 1 171 ? 2.408 -7.970 10.471 1.00 93.44 171 CYS A CA 1
ATOM 1355 C C . CYS A 1 171 ? 3.302 -7.067 9.614 1.00 93.44 171 CYS A C 1
ATOM 1357 O O . CYS A 1 171 ? 4.004 -7.555 8.733 1.00 93.44 171 CYS A O 1
ATOM 1359 N N . GLU A 1 172 ? 3.332 -5.763 9.906 1.00 90.94 172 GLU A N 1
ATOM 1360 C CA . GLU A 1 172 ? 4.165 -4.818 9.159 1.00 90.94 172 GLU A CA 1
ATOM 1361 C C . GLU A 1 172 ? 5.666 -5.029 9.407 1.00 90.94 172 GLU A C 1
ATOM 1363 O O . GLU A 1 172 ? 6.488 -4.699 8.562 1.00 90.94 172 GLU A O 1
ATOM 1368 N N . ARG A 1 173 ? 6.073 -5.602 10.536 1.00 90.62 173 ARG A N 1
ATOM 1369 C CA . ARG A 1 173 ? 7.489 -5.823 10.847 1.00 90.62 173 ARG A CA 1
ATOM 1370 C C . ARG A 1 173 ? 8.046 -7.089 10.210 1.00 90.62 173 ARG A C 1
ATOM 1372 O O . ARG A 1 173 ? 9.208 -7.094 9.823 1.00 90.62 173 ARG A O 1
ATOM 1379 N N . THR A 1 174 ? 7.244 -8.147 10.123 1.00 90.00 174 THR A N 1
ATOM 1380 C CA . THR A 1 174 ? 7.731 -9.496 9.792 1.00 90.00 174 THR A CA 1
ATOM 1381 C C . THR A 1 174 ? 7.980 -9.696 8.297 1.00 90.00 174 THR A C 1
ATOM 1383 O O . THR A 1 174 ? 9.018 -10.235 7.907 1.00 90.00 174 THR A O 1
ATOM 1386 N N . SER A 1 175 ? 7.053 -9.275 7.435 1.00 90.56 175 SER A N 1
ATOM 1387 C CA . SER A 1 175 ? 7.156 -9.521 5.992 1.00 90.56 175 SER A CA 1
ATOM 1388 C C . SER A 1 175 ? 6.280 -8.581 5.156 1.00 90.56 175 SER A C 1
ATOM 1390 O O . SER A 1 175 ? 5.486 -7.793 5.671 1.00 90.56 175 SER A O 1
ATOM 1392 N N . TRP A 1 176 ? 6.453 -8.631 3.835 1.00 89.88 176 TRP A N 1
ATOM 1393 C CA . TRP A 1 176 ? 5.425 -8.258 2.863 1.00 89.88 176 TRP A CA 1
ATOM 1394 C C . TRP A 1 176 ? 4.669 -9.525 2.446 1.00 89.88 176 TRP A C 1
ATOM 1396 O O . TRP A 1 176 ? 5.081 -10.195 1.502 1.00 89.88 176 TRP A O 1
ATOM 1406 N N . ASN A 1 177 ? 3.591 -9.869 3.161 1.00 91.75 177 ASN A N 1
ATOM 1407 C CA . ASN A 1 177 ? 2.719 -11.023 2.889 1.00 91.75 177 ASN A CA 1
ATOM 1408 C C . ASN A 1 177 ? 1.342 -10.602 2.337 1.00 91.75 177 ASN A C 1
ATOM 1410 O O . ASN A 1 177 ? 0.301 -11.084 2.784 1.00 91.75 177 ASN A O 1
ATOM 1414 N N . TYR A 1 178 ? 1.323 -9.672 1.378 1.00 92.31 178 TYR A N 1
ATOM 1415 C CA . TYR A 1 178 ? 0.084 -9.034 0.922 1.00 92.31 178 TYR A CA 1
ATOM 1416 C C . TYR A 1 178 ? -0.967 -10.001 0.369 1.00 92.31 178 TYR A C 1
ATOM 1418 O O . TYR A 1 178 ? -2.146 -9.769 0.607 1.00 92.31 178 TYR A O 1
ATOM 1426 N N . TYR A 1 179 ? -0.563 -11.115 -0.246 1.00 91.62 179 TYR A N 1
ATOM 1427 C CA . TYR A 1 179 ? -1.485 -12.175 -0.664 1.00 91.62 179 TYR A CA 1
ATOM 1428 C C . TYR A 1 179 ? -2.302 -12.718 0.507 1.00 91.62 179 TYR A C 1
ATOM 1430 O O . TYR A 1 179 ? -3.521 -12.628 0.521 1.00 91.62 179 TYR A O 1
ATOM 1438 N N . GLU A 1 180 ? -1.623 -13.233 1.533 1.00 92.31 180 GLU A N 1
ATOM 1439 C CA . GLU A 1 180 ? -2.291 -13.815 2.698 1.00 92.31 180 GLU A CA 1
ATOM 1440 C C . GLU A 1 180 ? -3.096 -12.763 3.467 1.00 92.31 180 GLU A C 1
ATOM 1442 O O . GLU A 1 180 ? -4.142 -13.068 4.038 1.00 92.31 180 GLU A O 1
ATOM 1447 N N . ARG A 1 181 ? -2.627 -11.509 3.466 1.00 94.00 181 ARG A N 1
ATOM 1448 C CA . ARG A 1 181 ? -3.366 -10.398 4.058 1.00 94.00 181 ARG A CA 1
ATOM 1449 C C . ARG A 1 181 ? -4.661 -10.117 3.299 1.00 94.00 181 ARG A C 1
ATOM 1451 O O . ARG A 1 181 ? -5.687 -9.998 3.952 1.00 94.00 181 ARG A O 1
ATOM 1458 N N . ALA A 1 182 ? -4.637 -10.040 1.971 1.00 94.94 182 ALA A N 1
ATOM 1459 C CA . ALA A 1 182 ? -5.830 -9.784 1.162 1.00 94.94 182 ALA A CA 1
ATOM 1460 C C . ALA A 1 182 ? -6.914 -10.854 1.356 1.00 94.94 182 ALA A C 1
ATOM 1462 O O . ALA A 1 182 ? -8.089 -10.516 1.422 1.00 94.94 182 ALA A O 1
ATOM 1463 N N . GLU A 1 183 ? -6.525 -12.112 1.572 1.00 94.19 183 GLU A N 1
ATOM 1464 C CA . GLU A 1 183 ? -7.475 -13.198 1.861 1.00 94.19 183 GLU A CA 1
ATOM 1465 C C . GLU A 1 183 ? -8.185 -13.064 3.218 1.00 94.19 183 GLU A C 1
ATOM 1467 O O . GLU A 1 183 ? -9.211 -13.703 3.453 1.00 94.19 183 GLU A O 1
ATOM 1472 N N . ARG A 1 184 ? -7.635 -12.272 4.145 1.00 95.31 184 ARG A N 1
ATOM 1473 C CA . ARG A 1 184 ? -8.137 -12.172 5.524 1.00 95.31 184 ARG A CA 1
ATOM 1474 C C . ARG A 1 184 ? -8.622 -10.790 5.922 1.00 95.31 184 ARG A C 1
ATOM 1476 O O . ARG A 1 184 ? -9.398 -10.698 6.860 1.00 95.31 184 ARG A O 1
ATOM 1483 N N . ASP A 1 185 ? -8.152 -9.743 5.256 1.00 95.69 185 ASP A N 1
ATOM 1484 C CA . ASP A 1 185 ? -8.402 -8.329 5.541 1.00 95.69 185 ASP A CA 1
ATOM 1485 C C . ASP A 1 185 ? -9.278 -7.751 4.410 1.00 95.69 185 ASP A C 1
ATOM 1487 O O . ASP A 1 185 ? -8.734 -7.281 3.405 1.00 95.69 185 ASP A O 1
ATOM 1491 N N . PRO A 1 186 ? -10.627 -7.796 4.530 1.00 96.50 186 PRO A N 1
ATOM 1492 C CA . PRO A 1 186 ? -11.537 -7.283 3.504 1.00 96.50 186 PRO A CA 1
ATOM 1493 C C . PRO A 1 186 ? -11.279 -5.823 3.134 1.00 96.50 186 PRO A C 1
ATOM 1495 O O . PRO A 1 186 ? -11.443 -5.441 1.976 1.00 96.50 186 PRO A O 1
ATOM 1498 N N . PHE A 1 187 ? -10.841 -5.007 4.095 1.00 95.75 187 PHE A N 1
ATOM 1499 C CA . PHE A 1 187 ? -10.448 -3.629 3.846 1.00 95.75 187 PHE A CA 1
ATOM 1500 C C . PHE A 1 187 ? -9.303 -3.555 2.829 1.00 95.75 187 PHE A C 1
ATOM 1502 O O . PHE A 1 187 ? -9.437 -2.867 1.816 1.00 95.75 187 PHE A O 1
ATOM 1509 N N . PHE A 1 188 ? -8.217 -4.300 3.058 1.00 95.25 188 PHE A N 1
ATOM 1510 C CA . PHE A 1 188 ? -7.071 -4.366 2.145 1.00 95.25 188 PHE A CA 1
ATOM 1511 C C . PHE A 1 188 ? -7.404 -5.065 0.813 1.00 95.25 188 PHE A C 1
ATOM 1513 O O . PHE A 1 188 ? -6.923 -4.655 -0.245 1.00 95.25 188 PHE A O 1
ATOM 1520 N N . ALA A 1 189 ? -8.277 -6.071 0.837 1.00 95.69 189 ALA A N 1
ATOM 1521 C CA . ALA A 1 189 ? -8.719 -6.816 -0.340 1.00 95.69 189 ALA A CA 1
ATOM 1522 C C . ALA A 1 189 ? -9.304 -5.909 -1.443 1.00 95.69 189 ALA A C 1
ATOM 1524 O O . ALA A 1 189 ? -9.090 -6.158 -2.632 1.00 95.69 189 ALA A O 1
ATOM 1525 N N . GLN A 1 190 ? -9.981 -4.817 -1.058 1.00 96.38 190 GLN A N 1
ATOM 1526 C CA . GLN A 1 190 ? -10.564 -3.839 -1.988 1.00 96.38 190 GLN A CA 1
ATOM 1527 C C . GLN A 1 190 ? -9.538 -3.182 -2.914 1.00 96.38 190 GLN A C 1
ATOM 1529 O O . GLN A 1 190 ? -9.886 -2.821 -4.034 1.00 96.38 190 GLN A O 1
ATOM 1534 N N . VAL A 1 191 ? -8.294 -3.004 -2.456 1.00 94.44 191 VAL A N 1
ATOM 1535 C CA . VAL A 1 191 ? -7.219 -2.406 -3.266 1.00 94.44 191 VAL A CA 1
ATOM 1536 C C . VAL A 1 191 ? -6.312 -3.458 -3.892 1.00 94.44 191 VAL A C 1
ATOM 1538 O O . VAL A 1 191 ? -5.687 -3.189 -4.913 1.00 94.44 191 VAL A O 1
ATOM 1541 N N . TRP A 1 192 ? -6.256 -4.657 -3.311 1.00 94.19 192 TRP A N 1
ATOM 1542 C CA . TRP A 1 192 ? -5.422 -5.747 -3.802 1.00 94.19 192 TRP A CA 1
ATOM 1543 C C . TRP A 1 192 ? -6.022 -6.443 -5.029 1.00 94.19 192 TRP A C 1
ATOM 1545 O O . TRP A 1 192 ? -5.406 -6.466 -6.092 1.00 94.19 19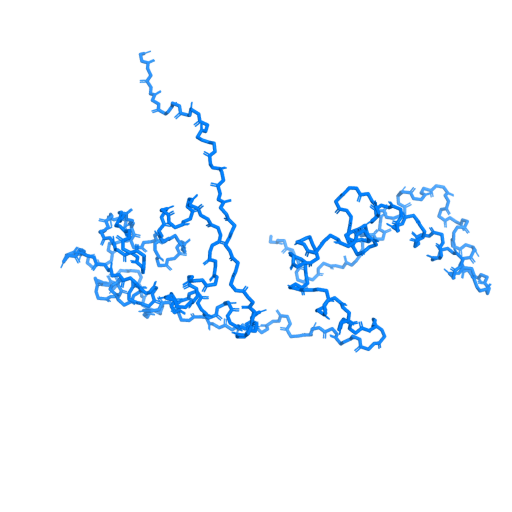2 TRP A O 1
ATOM 1555 N N . HIS A 1 193 ? -7.242 -6.975 -4.923 1.00 93.31 193 HIS A N 1
ATOM 1556 C CA . HIS A 1 193 ? -7.832 -7.807 -5.979 1.00 93.31 193 HIS A CA 1
ATOM 1557 C C . HIS A 1 193 ? -8.076 -7.102 -7.326 1.00 93.31 193 HIS A C 1
ATOM 1559 O O . HIS A 1 193 ? -8.019 -7.778 -8.350 1.00 93.31 193 HIS A O 1
ATOM 1565 N N . PRO A 1 194 ? -8.315 -5.776 -7.402 1.00 91.81 194 PRO A N 1
ATOM 1566 C CA . PRO A 1 194 ? -8.373 -5.094 -8.697 1.00 91.81 194 PRO A CA 1
ATOM 1567 C C . PRO A 1 194 ? -7.030 -5.044 -9.438 1.00 91.81 194 PRO A C 1
ATOM 1569 O O . PRO A 1 194 ? -7.014 -4.815 -10.645 1.00 91.81 194 PRO A O 1
ATOM 1572 N N . LEU A 1 195 ? -5.914 -5.210 -8.722 1.00 89.19 195 LEU A N 1
ATOM 1573 C CA . LEU A 1 195 ? -4.557 -5.093 -9.260 1.00 89.19 195 LEU A CA 1
ATOM 1574 C C . LEU A 1 195 ? -3.874 -6.453 -9.462 1.00 89.19 195 LEU A C 1
ATOM 1576 O O . LEU A 1 195 ? -2.918 -6.534 -10.230 1.00 89.19 195 LEU A O 1
ATOM 1580 N N . HIS A 1 196 ? -4.372 -7.499 -8.800 1.00 88.81 196 HIS A N 1
ATOM 1581 C CA . HIS A 1 196 ? -3.754 -8.821 -8.728 1.00 88.81 196 HIS A CA 1
ATOM 1582 C C . HIS A 1 196 ? -4.760 -9.914 -9.131 1.00 88.81 196 HIS A C 1
ATOM 1584 O O . HIS A 1 196 ? -5.830 -10.004 -8.517 1.00 88.81 196 HIS A O 1
ATOM 1590 N N . PRO A 1 197 ? -4.474 -10.739 -10.160 1.00 85.69 197 PRO A N 1
ATOM 1591 C CA . PRO A 1 197 ? -5.377 -11.804 -10.574 1.00 85.69 197 PRO A CA 1
ATOM 1592 C C . PRO A 1 197 ? -5.447 -12.921 -9.521 1.00 85.69 197 PRO A C 1
ATOM 1594 O O . PRO A 1 197 ? -4.506 -13.169 -8.773 1.00 85.69 197 PRO A O 1
ATOM 1597 N N . ALA A 1 198 ? -6.584 -13.616 -9.464 1.00 84.62 198 ALA A N 1
ATOM 1598 C CA . ALA A 1 198 ? -6.856 -14.613 -8.424 1.00 84.62 198 ALA A CA 1
ATOM 1599 C C . ALA A 1 198 ? -5.944 -15.855 -8.480 1.00 84.62 198 ALA A C 1
ATOM 1601 O O . ALA A 1 198 ? -5.838 -16.582 -7.496 1.00 84.62 198 ALA A O 1
ATOM 1602 N N . ASP A 1 199 ? -5.320 -16.125 -9.627 1.00 84.69 199 ASP A N 1
ATOM 1603 C CA . ASP A 1 199 ? -4.380 -17.227 -9.838 1.00 84.69 199 ASP A CA 1
ATOM 1604 C C . ASP A 1 199 ? -2.908 -16.811 -9.675 1.00 84.69 199 ASP A C 1
ATOM 1606 O O . ASP A 1 199 ? -2.013 -17.635 -9.885 1.00 84.69 199 ASP A O 1
ATOM 1610 N N . GLU A 1 200 ? -2.638 -15.563 -9.275 1.00 83.44 200 GLU A N 1
ATOM 1611 C CA . GLU A 1 200 ? -1.281 -15.104 -8.998 1.00 83.44 200 GLU A CA 1
ATOM 1612 C C . GLU A 1 200 ? -0.682 -15.884 -7.810 1.00 83.44 200 GLU A C 1
ATOM 1614 O O . GLU A 1 200 ? -1.320 -16.021 -6.759 1.00 83.44 200 GLU A O 1
ATOM 1619 N N . PRO A 1 201 ? 0.539 -16.435 -7.944 1.00 82.56 201 PRO A N 1
ATOM 1620 C CA . PRO A 1 201 ? 1.136 -17.248 -6.895 1.00 82.56 201 PRO A CA 1
ATOM 1621 C C . PRO A 1 201 ? 1.404 -16.415 -5.641 1.00 82.56 201 PRO A C 1
ATOM 1623 O O . PRO A 1 201 ? 2.012 -15.351 -5.704 1.00 82.56 201 PRO A O 1
ATOM 1626 N N . ALA A 1 202 ? 1.028 -16.944 -4.476 1.00 86.88 202 ALA A N 1
ATOM 1627 C CA . ALA A 1 202 ? 1.283 -16.272 -3.210 1.00 86.88 202 ALA A CA 1
ATOM 1628 C C . ALA A 1 202 ? 2.790 -16.167 -2.924 1.00 86.88 202 ALA A C 1
ATOM 1630 O O . ALA A 1 202 ? 3.482 -17.178 -2.776 1.00 86.88 202 ALA A O 1
ATOM 1631 N N . VAL A 1 203 ? 3.287 -14.935 -2.796 1.00 85.94 203 VAL A N 1
ATOM 1632 C CA . VAL A 1 203 ? 4.679 -14.643 -2.432 1.00 85.94 203 VAL A CA 1
ATOM 1633 C C . VAL A 1 203 ? 4.723 -13.830 -1.141 1.00 85.94 203 VAL A C 1
ATOM 1635 O O . VAL A 1 203 ? 3.954 -12.891 -0.948 1.00 85.94 203 VAL A O 1
ATOM 1638 N N . SER A 1 204 ? 5.648 -14.183 -0.249 1.00 88.81 204 SER A N 1
ATOM 1639 C CA . SER A 1 204 ? 5.935 -13.418 0.964 1.00 88.81 204 SER A CA 1
ATOM 1640 C C . SER A 1 204 ? 7.411 -13.051 1.002 1.00 88.81 204 SER A C 1
ATOM 1642 O O . SER A 1 204 ? 8.271 -13.928 0.911 1.00 88.81 204 SER A O 1
ATOM 1644 N N . TYR A 1 205 ? 7.702 -11.766 1.192 1.00 86.75 205 TYR A N 1
ATOM 1645 C CA . TYR A 1 205 ? 9.073 -11.271 1.313 1.00 86.75 205 TYR A CA 1
ATOM 1646 C C . TYR A 1 205 ? 9.393 -10.997 2.787 1.00 86.75 205 TYR A C 1
ATOM 1648 O O . TYR A 1 205 ? 8.824 -10.061 3.354 1.00 86.75 205 TYR A O 1
ATOM 1656 N N . PRO A 1 206 ? 10.253 -11.794 3.446 1.00 88.69 206 PRO A N 1
ATOM 1657 C CA . PRO A 1 206 ? 10.628 -11.539 4.832 1.00 88.69 206 PRO A CA 1
ATOM 1658 C C . PRO A 1 206 ? 11.379 -10.209 4.946 1.00 88.69 206 PRO A C 1
ATOM 1660 O O . PRO A 1 206 ? 12.187 -9.857 4.085 1.00 88.69 206 PRO A O 1
ATOM 1663 N N . LYS A 1 207 ? 11.110 -9.466 6.019 1.00 87.75 207 LYS A N 1
ATOM 1664 C CA . LYS A 1 207 ? 11.800 -8.214 6.329 1.00 87.75 207 LYS A CA 1
ATOM 1665 C C . LYS A 1 207 ? 12.929 -8.487 7.311 1.00 87.75 207 LYS A C 1
ATOM 1667 O O . LYS A 1 207 ? 12.707 -8.997 8.405 1.00 87.75 207 LYS A O 1
ATOM 1672 N N . GLU A 1 208 ? 14.138 -8.080 6.947 1.00 85.50 208 GLU A N 1
ATOM 1673 C CA . GLU A 1 208 ? 15.243 -7.974 7.896 1.00 85.50 208 GLU A CA 1
ATOM 1674 C C . GLU A 1 208 ? 15.209 -6.582 8.525 1.00 85.50 208 GLU A C 1
ATOM 1676 O O . GLU A 1 208 ? 15.594 -5.586 7.909 1.00 85.50 208 GLU A O 1
ATOM 1681 N N . VAL A 1 209 ? 14.694 -6.493 9.752 1.00 80.44 209 VAL A N 1
ATOM 1682 C CA . VAL A 1 209 ? 14.647 -5.226 10.483 1.00 80.44 209 VAL A CA 1
ATOM 1683 C C . VAL A 1 209 ? 15.892 -5.094 11.345 1.00 80.44 209 VAL A C 1
ATOM 1685 O O . VAL A 1 209 ? 16.059 -5.786 12.348 1.00 80.44 209 VAL A O 1
ATOM 1688 N N . HIS A 1 210 ? 16.773 -4.174 10.963 1.00 81.81 210 HIS A N 1
ATOM 1689 C CA . HIS A 1 210 ? 17.852 -3.728 11.831 1.00 81.81 210 HIS A CA 1
ATOM 1690 C C . HIS A 1 210 ? 17.302 -2.660 12.772 1.00 81.81 210 HIS A C 1
ATOM 1692 O O . HIS A 1 210 ? 17.063 -1.526 12.354 1.00 81.81 210 HIS A O 1
ATOM 1698 N N . GLU A 1 211 ? 17.115 -3.016 14.043 1.00 76.69 211 GLU A N 1
ATOM 1699 C CA . GLU A 1 211 ? 16.887 -2.027 15.093 1.00 76.69 211 GLU A CA 1
ATOM 1700 C C . GLU A 1 211 ? 18.113 -1.109 15.130 1.00 76.69 211 GLU A C 1
ATOM 1702 O O . GLU A 1 211 ? 19.177 -1.471 15.641 1.00 76.69 211 GLU A O 1
ATOM 1707 N N . LEU A 1 212 ? 17.999 0.089 14.554 1.00 67.62 212 LEU A N 1
ATOM 1708 C CA . LEU A 1 212 ? 18.915 1.158 14.918 1.00 67.62 212 LEU A CA 1
ATOM 1709 C C . LEU A 1 212 ? 18.756 1.304 16.430 1.00 67.62 212 LEU A C 1
ATOM 1711 O O . LEU A 1 212 ? 17.639 1.492 16.903 1.00 67.62 212 LEU A O 1
ATOM 1715 N N . GLY A 1 213 ? 19.843 1.157 17.189 1.00 50.16 213 GLY A N 1
ATOM 1716 C CA . GLY A 1 213 ? 19.848 1.315 18.643 1.00 50.16 213 GLY A CA 1
ATOM 1717 C C . GLY A 1 213 ? 19.553 2.762 19.032 1.00 50.16 213 GLY A C 1
ATOM 1718 O O . GLY A 1 213 ? 20.433 3.469 19.518 1.00 50.16 213 GLY A O 1
ATOM 1719 N N . VAL A 1 214 ? 18.338 3.233 18.772 1.00 46.66 214 VAL A N 1
ATOM 1720 C CA . VAL A 1 214 ? 17.897 4.572 19.114 1.00 46.66 214 VAL A CA 1
ATOM 1721 C C . VAL A 1 214 ? 17.514 4.533 20.581 1.00 46.66 214 VAL A C 1
ATOM 1723 O O . VAL A 1 214 ? 16.401 4.179 20.962 1.00 46.66 214 VAL A O 1
ATOM 1726 N N . ARG A 1 215 ? 18.486 4.870 21.430 1.00 37.81 215 ARG A N 1
ATOM 1727 C CA . ARG A 1 215 ? 18.208 5.230 22.816 1.00 37.81 215 ARG A CA 1
ATOM 1728 C C . ARG A 1 215 ? 17.392 6.518 22.795 1.00 37.81 215 ARG A C 1
ATOM 1730 O O . ARG A 1 215 ? 17.942 7.597 22.599 1.00 37.81 215 ARG A O 1
ATOM 1737 N N . PHE A 1 216 ? 16.086 6.405 22.985 1.00 44.00 216 PHE A N 1
ATOM 1738 C CA . PHE A 1 216 ? 15.268 7.539 23.385 1.00 44.00 216 PHE A CA 1
ATOM 1739 C C . PHE A 1 216 ? 15.250 7.592 24.911 1.00 44.00 216 PHE A C 1
ATOM 1741 O O . PHE A 1 216 ? 14.606 6.778 25.566 1.00 44.00 216 PHE A O 1
ATOM 1748 N N . GLY A 1 217 ? 15.982 8.548 25.474 1.00 39.91 217 GLY A N 1
ATOM 1749 C CA . GLY A 1 217 ? 15.911 8.894 26.887 1.00 39.91 217 GLY A CA 1
ATOM 1750 C C . GLY A 1 217 ? 16.715 10.163 27.176 1.00 39.91 217 GLY A C 1
ATOM 1751 O O . GLY A 1 217 ? 17.758 10.364 26.551 1.00 39.91 217 GLY A O 1
ATOM 1752 N N . PRO A 1 218 ? 16.263 11.034 28.094 1.00 47.88 218 PRO A N 1
ATOM 1753 C CA . PRO A 1 218 ? 17.140 12.004 28.723 1.00 47.88 218 PRO A CA 1
ATOM 1754 C C . PRO A 1 218 ? 17.968 11.265 29.784 1.00 47.88 218 PRO A C 1
ATOM 1756 O O . PRO A 1 218 ? 17.417 10.750 30.756 1.00 47.88 218 PRO A O 1
ATOM 1759 N N . GLU A 1 219 ? 19.282 11.181 29.599 1.00 45.03 219 GLU A N 1
ATOM 1760 C CA . GLU A 1 219 ? 20.200 10.745 30.654 1.00 45.03 219 GLU A CA 1
ATOM 1761 C C . GLU A 1 219 ? 20.871 11.989 31.256 1.00 45.03 219 GLU A C 1
ATOM 1763 O O . GLU A 1 219 ? 21.724 12.579 30.602 1.00 45.03 219 GLU A O 1
ATOM 1768 N N . GLY A 1 220 ? 20.482 12.353 32.488 1.00 39.94 220 GLY A N 1
ATOM 1769 C CA . GLY A 1 220 ? 21.295 13.141 33.435 1.00 39.94 220 GLY A CA 1
ATOM 1770 C C . GLY A 1 220 ? 21.422 14.639 33.194 1.00 39.94 220 GLY A C 1
ATOM 1771 O O . GLY A 1 220 ? 22.292 15.035 32.392 1.00 39.94 220 GLY A O 1
#

Foldseek 3Di:
DPVVVDDDCVVVVVVVCVVCPPCVVVLVVQVPDVCSVVVVVVVVVVVVVVVLCPPLHPNVCVVVVVFVSVCVVQVGPVSVVPDDDPVPDDDDDPPVDDDDADQQADPVDDLQQDAVVRVQSNQVLQLWGFPDPDDHRSFQAAWTWIAGNVRDIDTDGNCCRRVVVDDDPVVVQFWDQLVVSLVRRNRSVVVPPVPDPPPRDGDIGTDDDDPPPDPPDDDD

pLDDT: mean 87.77, std 13.05, range [36.28, 98.69]

Radius of gyration: 25.41 Å; chains: 1; bounding box: 46×41×77 Å

Sequence (220 aa):
MLGFRNDSMGYLYDTFRDQLGGLVPVTRALCRLPFGERLLGSSLRSRLRRVARRERGTVRFIEAGMEEAIAAYWGSRDGWEAILPLAEWQPFDDWDAVVPIGHGYDESKPEAELTLADVHGAAEFRGGSCLSEEMATGDWRTPLRFRCAFDHEFDASPRLVMEGGHWCDSCERTSWNYYERAERDPFFAQVWHPLHPADEPAVSYPKEVHELGVRFGPEG

Secondary structure (DSSP, 8-state):
---TTT--THHHHHHHHHHHGGGHHHHHHHHTSTTHHHHHHHHHHHHHHHHHTSTT-HHHHHHTT-HHHHHHHHSSHHHHHTPPPTTTPPPP--TT---PPP-SS-TTS-GGG--HHHHHHHHHTTTSEE--S---TT--SS-EEEE-TTS-EEEE-HHHHHTS----HHHHHHEE-HHHHHTT-HHHHHHHTTTS-TTSPP--EE--------------